Protein AF-A0AAV9IW15-F1 (afdb_monomer_lite)

Sequence (364 aa):
MPRSTSSPSGNKENRQGGRGSTLPLADGPPLQGRSTPANVQQELHALERALLKPMVAPAVEQASLERQTRSLRRRNEMLQAHIRNFRQPDSAPAATAVTTETPANLSATERERIVREWRERRRRPMGSAASPARSVVSSSSAGSARSWRRAMQHHRVSADFSKPATAPVSTPAAPDTSIQELEQHLAHLLELKADAEEEAAQWQAKALTAEQQNERLRTDLGRAQSALDGKQEQLDQAARETQRFADELAQMRLALRTAEAAGERARAEAQSAAAERDQAVQRLEQMRREYQEDLALMSRGDEDDLRKLQLACEQQERVIEDLRRRWVRLSAMIEDVISGPGTLTSASTTGDAVAAAAAPVAPV

Secondary structure (DSSP, 8-state):
---------------------PPP------------HHHHHHHHHHHHHHHHHHHHHHHHHHHHHHHHHHHHHHHHHHHHHHHHHHH----------------TT--HHHHHHHHHHHHHHHHS----------------S--HHHHHHHHGGGG--------------------TTHHHHHHHHHHHHHHHHHHHHHHHHHHHHHHHHHHHHHHHHHHHHHHHHHHHHHHHHHHHHHHHHHHHHHHHHHHHHHHHHHHHHHHHHHHHHHHHHHHHHHHHHHHHHHHHHHHHHHHHHHHHHHHHHHHHHHHHHHHHHHHHHHHHHHHHHHHHHHHHHHHS------------------------

Radius of gyration: 67.47 Å; chains: 1; bounding box: 146×60×218 Å

pLDDT: mean 75.82, std 22.64, range [36.62, 98.69]

Organism: Cyanidium caldarium (NCBI:txid2771)

Foldseek 3Di:
DDDDDDDDDDDPPDDDDDDDDDDDDDDDDDPDDPPDVVNVVVVVVVVVCVVVCVVVVVVVVVVVVVVVVVVVVVVVVVVVVVVVVVPPPPDDPDDDDDDPDDPPPDDPVNVVVVVVVVVVVVPPPPDDDDDDDDDPPDDDPPPPVVVVVVVVVVVPDDPPPDDDDDDDDDDDDDDPCPVVVVVVVVVVVVVVVVVVVVVVVVVVVVVVVVVVVVVVVVVVVVVVVVVVVVVVVVVVVVVVVVVVVVVVVVVVVVVVVVVVVVVVVVVVVVVVVVVVVVVVVVVVVVVVVVVVVVVVVVVVVVVVVVVVVVVVVVVVVVVVVVVVVVVVVVVVVVVCVVPPPDDDDDDDDDDDDDDDDDDDDDDD

Structure (mmCIF, N/CA/C/O backbone):
data_AF-A0AAV9IW15-F1
#
_entry.id   AF-A0AAV9IW15-F1
#
loop_
_atom_site.group_PDB
_atom_site.id
_atom_site.type_symbol
_atom_site.label_atom_id
_atom_site.label_alt_id
_atom_site.label_comp_id
_atom_site.label_asym_id
_atom_site.label_entity_id
_atom_site.label_seq_id
_atom_site.pdbx_PDB_ins_code
_atom_site.Cartn_x
_atom_site.Cartn_y
_atom_site.Cartn_z
_atom_site.occupancy
_atom_site.B_iso_or_equiv
_atom_site.auth_seq_id
_atom_site.auth_comp_id
_atom_site.auth_asym_id
_atom_site.auth_atom_id
_atom_site.pdbx_PDB_model_num
ATOM 1 N N . MET A 1 1 ? 11.922 -10.839 45.664 1.00 43.75 1 MET A N 1
ATOM 2 C CA . MET A 1 1 ? 13.100 -11.325 44.915 1.00 43.75 1 MET A CA 1
ATOM 3 C C . MET A 1 1 ? 12.762 -11.418 43.428 1.00 43.75 1 MET A C 1
ATOM 5 O O . MET A 1 1 ? 12.226 -12.441 43.023 1.00 43.75 1 MET A O 1
ATOM 9 N N . PRO A 1 2 ? 13.031 -10.385 42.612 1.00 45.00 2 PRO A N 1
ATOM 10 C CA . PRO A 1 2 ? 13.115 -10.534 41.163 1.00 45.00 2 PRO A CA 1
ATOM 11 C C . PRO A 1 2 ? 14.568 -10.366 40.690 1.00 45.00 2 PRO A C 1
ATOM 13 O O . PRO A 1 2 ? 15.268 -9.441 41.097 1.00 45.00 2 PRO A O 1
ATOM 16 N N . ARG A 1 3 ? 15.029 -11.297 39.850 1.00 46.28 3 ARG A N 1
ATOM 17 C CA . ARG A 1 3 ? 16.333 -11.241 39.182 1.00 46.28 3 ARG A CA 1
ATOM 18 C C . ARG A 1 3 ? 16.194 -10.464 37.877 1.00 46.28 3 ARG A C 1
ATOM 20 O O . ARG A 1 3 ? 15.481 -10.895 36.978 1.00 46.28 3 ARG A O 1
ATOM 27 N N . SER A 1 4 ? 16.904 -9.346 37.791 1.00 48.88 4 SER A N 1
ATOM 28 C CA . SER A 1 4 ? 17.134 -8.591 36.563 1.00 48.88 4 SER A CA 1
ATOM 29 C C . SER A 1 4 ? 18.090 -9.360 35.650 1.00 48.88 4 SER A C 1
ATOM 31 O O . SER A 1 4 ? 19.185 -9.728 36.073 1.00 48.88 4 SER A O 1
ATOM 33 N N . THR A 1 5 ? 17.699 -9.583 34.399 1.00 59.22 5 THR A N 1
ATOM 34 C CA . THR A 1 5 ? 18.582 -10.066 33.334 1.00 59.22 5 THR A CA 1
ATOM 35 C C . THR A 1 5 ? 19.010 -8.882 32.472 1.00 59.22 5 THR A C 1
ATOM 37 O O . THR A 1 5 ? 18.257 -8.365 31.652 1.00 59.22 5 THR A O 1
ATOM 40 N N . SER A 1 6 ? 20.242 -8.427 32.682 1.00 50.88 6 SER A N 1
ATOM 41 C CA . SER A 1 6 ? 20.953 -7.523 31.783 1.00 50.88 6 SER A CA 1
ATOM 42 C C . SER A 1 6 ? 21.570 -8.329 30.636 1.00 50.88 6 SER A C 1
ATOM 44 O O . SER A 1 6 ? 22.231 -9.341 30.855 1.00 50.88 6 SER A O 1
ATOM 46 N N . SER A 1 7 ? 21.353 -7.879 29.401 1.00 49.50 7 SER A N 1
ATOM 47 C CA . SER A 1 7 ? 22.056 -8.365 28.208 1.00 49.50 7 SER A CA 1
ATOM 48 C C . SER A 1 7 ? 23.031 -7.286 27.730 1.00 49.50 7 SER A C 1
ATOM 50 O O . SER A 1 7 ? 22.592 -6.151 27.538 1.00 49.50 7 SER A O 1
ATOM 52 N N . PRO A 1 8 ? 24.321 -7.592 27.504 1.00 59.09 8 PRO A N 1
ATOM 53 C CA . PRO A 1 8 ? 25.228 -6.695 26.809 1.00 59.09 8 PRO A CA 1
ATOM 54 C C . PRO A 1 8 ? 25.327 -7.125 25.338 1.00 59.09 8 PRO A C 1
ATOM 56 O O . PRO A 1 8 ? 25.802 -8.217 25.037 1.00 59.09 8 PRO A O 1
ATOM 59 N N . SER A 1 9 ? 24.894 -6.270 24.409 1.00 54.06 9 SER A N 1
ATOM 60 C CA . SER A 1 9 ? 25.186 -6.440 22.981 1.00 54.06 9 SER A CA 1
ATOM 61 C C . SER A 1 9 ? 26.295 -5.470 22.599 1.00 54.06 9 SER A C 1
ATOM 63 O O . SER A 1 9 ? 26.101 -4.256 22.584 1.00 54.06 9 SER A O 1
ATOM 65 N N . GLY A 1 10 ? 27.482 -6.023 22.356 1.00 41.22 10 GLY A N 1
ATOM 66 C CA . GLY A 1 10 ? 28.678 -5.284 21.980 1.00 41.22 10 GLY A CA 1
ATOM 67 C C . GLY A 1 10 ? 28.582 -4.724 20.564 1.00 41.22 10 GLY A C 1
ATOM 68 O O . GLY A 1 10 ? 28.499 -5.478 19.599 1.00 41.22 10 GLY A O 1
ATOM 69 N N . ASN A 1 11 ? 28.676 -3.402 20.448 1.00 46.84 11 ASN A N 1
ATOM 70 C CA . ASN A 1 11 ? 28.984 -2.723 19.197 1.00 46.84 11 ASN A CA 1
ATOM 71 C C . ASN A 1 11 ? 30.510 -2.645 19.054 1.00 46.84 11 ASN A C 1
ATOM 73 O O . ASN A 1 11 ? 31.171 -1.861 19.733 1.00 46.84 11 ASN A O 1
ATOM 77 N N . LYS A 1 12 ? 31.077 -3.484 18.181 1.00 51.47 12 LYS A N 1
ATOM 78 C CA . LYS A 1 12 ? 32.441 -3.313 17.668 1.00 51.47 12 LYS A CA 1
ATOM 79 C C . LYS A 1 12 ? 32.378 -2.358 16.481 1.00 51.47 12 LYS A C 1
ATOM 81 O O . LYS A 1 12 ? 32.134 -2.768 15.351 1.00 51.47 12 LYS A O 1
ATOM 86 N N . GLU A 1 13 ? 32.581 -1.081 16.766 1.00 50.34 13 GLU A N 1
ATOM 87 C CA . GLU A 1 13 ? 32.764 -0.040 15.764 1.00 50.34 13 GLU A CA 1
ATOM 88 C C . GLU A 1 13 ? 34.209 -0.122 15.248 1.00 50.34 13 GLU A C 1
ATOM 90 O O . GLU A 1 13 ? 35.172 0.213 15.941 1.00 50.34 13 GLU A O 1
ATOM 95 N N . ASN A 1 14 ? 34.369 -0.682 14.049 1.00 52.84 14 ASN A N 1
ATOM 96 C CA . ASN A 1 14 ? 35.662 -0.892 13.415 1.00 52.84 14 ASN A CA 1
ATOM 97 C C . ASN A 1 14 ? 36.116 0.414 12.742 1.00 52.84 14 ASN A C 1
ATOM 99 O O . ASN A 1 14 ? 35.664 0.758 11.651 1.00 52.84 14 ASN A O 1
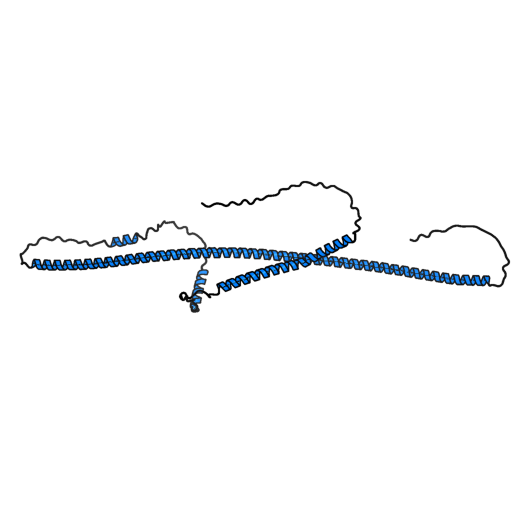ATOM 103 N N . ARG A 1 15 ? 37.004 1.151 13.416 1.00 50.84 15 ARG A N 1
ATOM 104 C CA . ARG A 1 15 ? 37.774 2.263 12.847 1.00 50.84 15 ARG A CA 1
ATOM 105 C C . ARG A 1 15 ? 39.031 1.723 12.157 1.00 50.84 15 ARG A C 1
ATOM 107 O O . ARG A 1 15 ? 39.972 1.322 12.831 1.00 50.84 15 ARG A O 1
ATOM 114 N N . GLN A 1 16 ? 39.080 1.818 10.833 1.00 53.25 16 GLN A N 1
ATOM 115 C CA . GLN A 1 16 ? 40.304 1.928 10.024 1.00 53.25 16 GLN A CA 1
ATOM 116 C C . GLN A 1 16 ? 39.970 2.925 8.897 1.00 53.25 16 GLN A C 1
ATOM 118 O O . GLN A 1 16 ? 38.947 2.772 8.249 1.00 53.25 16 GLN A O 1
ATOM 123 N N . GLY A 1 17 ? 40.686 4.016 8.630 1.00 47.34 17 GLY A N 1
ATOM 124 C CA . GLY A 1 17 ? 42.062 4.348 8.978 1.00 47.34 17 GLY A CA 1
ATOM 125 C C . GLY A 1 17 ? 43.024 3.959 7.852 1.00 47.34 17 GLY A C 1
ATOM 126 O O . GLY A 1 17 ? 43.759 2.996 8.004 1.00 47.34 17 GLY A O 1
ATOM 127 N N . GLY A 1 18 ? 43.041 4.718 6.752 1.00 46.97 18 GLY A N 1
ATOM 128 C CA . GLY A 1 18 ? 44.073 4.663 5.702 1.00 46.97 18 GLY A CA 1
ATOM 129 C C . GLY A 1 18 ? 43.942 5.903 4.813 1.00 46.97 18 GLY A C 1
ATOM 130 O O . GLY A 1 18 ? 42.981 6.016 4.067 1.00 46.97 18 GLY A O 1
ATOM 131 N N . ARG A 1 19 ? 44.645 7.008 5.090 1.00 45.00 19 ARG A N 1
ATOM 132 C CA . ARG A 1 19 ? 46.029 7.339 4.688 1.00 45.00 19 ARG A CA 1
ATOM 133 C C . ARG A 1 19 ? 46.315 7.118 3.198 1.00 45.00 19 ARG A C 1
ATOM 135 O O . ARG A 1 19 ? 46.573 6.004 2.776 1.00 45.00 19 ARG A O 1
ATOM 142 N N . GLY A 1 20 ? 46.345 8.244 2.482 1.00 46.41 20 GLY A N 1
ATOM 143 C CA . GLY A 1 20 ? 47.425 8.657 1.583 1.00 46.41 20 GLY A CA 1
ATOM 144 C C . GLY A 1 20 ? 47.847 7.685 0.487 1.00 46.41 20 GLY A C 1
ATOM 145 O O . GLY A 1 20 ? 48.600 6.750 0.729 1.00 46.41 20 GLY A O 1
ATOM 146 N N . SER A 1 21 ? 47.499 8.013 -0.754 1.00 49.03 21 SER A N 1
ATOM 147 C CA . SER A 1 21 ? 48.335 7.657 -1.897 1.00 49.03 21 SER A CA 1
ATOM 148 C C . SER A 1 21 ? 48.405 8.830 -2.860 1.00 49.03 21 SER A C 1
ATOM 150 O O . SER A 1 21 ? 47.433 9.242 -3.483 1.00 49.03 21 SER A O 1
ATOM 152 N N . THR A 1 22 ? 49.603 9.394 -2.864 1.00 46.38 22 THR A N 1
ATOM 153 C CA . THR A 1 22 ? 50.200 10.279 -3.850 1.00 46.38 22 THR A CA 1
ATOM 154 C C . THR A 1 22 ? 50.029 9.729 -5.262 1.00 46.38 22 THR A C 1
ATOM 156 O O . THR A 1 22 ? 50.357 8.574 -5.521 1.00 46.38 22 THR A O 1
ATOM 159 N N . LEU A 1 23 ? 49.556 10.585 -6.166 1.00 47.06 23 LEU A N 1
ATOM 160 C CA . LEU A 1 23 ? 49.574 10.385 -7.613 1.00 47.06 23 LEU A CA 1
ATOM 161 C C . LEU A 1 23 ? 51.026 10.315 -8.114 1.00 47.06 23 LEU A C 1
ATOM 163 O O . LEU A 1 23 ? 51.766 11.275 -7.888 1.00 47.06 23 LEU A O 1
ATOM 167 N N . PRO A 1 24 ? 51.441 9.264 -8.841 1.00 58.72 24 PRO A N 1
ATOM 168 C CA . PRO A 1 24 ? 52.518 9.385 -9.799 1.00 58.72 24 PRO A CA 1
ATOM 169 C C . PRO A 1 24 ? 51.935 9.769 -11.162 1.00 58.72 24 PRO A C 1
ATOM 171 O O . PRO A 1 24 ? 51.059 9.109 -11.718 1.00 58.72 24 PRO A O 1
ATOM 174 N N . LEU A 1 25 ? 52.454 10.878 -11.672 1.00 54.41 25 LEU A N 1
ATOM 175 C CA . LEU A 1 25 ? 52.438 11.268 -13.070 1.00 54.41 25 LEU A CA 1
ATOM 176 C C . LEU A 1 25 ? 53.247 10.214 -13.847 1.00 54.41 25 LEU A C 1
ATOM 178 O O . LEU A 1 25 ? 54.441 10.065 -13.592 1.00 54.41 25 LEU A O 1
ATOM 182 N N . ALA A 1 26 ? 52.600 9.459 -14.734 1.00 44.25 26 ALA A N 1
ATOM 183 C CA . ALA A 1 26 ? 53.271 8.541 -15.647 1.00 44.25 26 ALA A CA 1
ATOM 184 C C . ALA A 1 26 ? 52.622 8.594 -17.035 1.00 44.25 26 ALA A C 1
ATOM 186 O O . ALA A 1 26 ? 51.418 8.406 -17.202 1.00 44.25 26 ALA A O 1
ATOM 187 N N . ASP A 1 27 ? 53.495 8.906 -17.981 1.00 46.12 27 ASP A N 1
ATOM 188 C CA . ASP A 1 27 ? 53.428 8.872 -19.434 1.00 46.12 27 ASP A CA 1
ATOM 189 C C . ASP A 1 27 ? 52.486 7.845 -20.093 1.00 46.12 27 ASP A C 1
ATOM 191 O O . ASP A 1 27 ? 52.483 6.665 -19.758 1.00 46.12 27 ASP A O 1
ATOM 195 N N . GLY A 1 28 ? 51.787 8.323 -21.133 1.00 40.50 28 GLY A N 1
ATOM 196 C CA . GLY A 1 28 ? 51.683 7.686 -22.456 1.00 40.50 28 GLY A CA 1
ATOM 197 C C . GLY A 1 28 ? 50.944 6.341 -22.597 1.00 40.50 28 GLY A C 1
ATOM 198 O O . GLY A 1 28 ? 51.439 5.315 -22.139 1.00 40.50 28 GLY A O 1
ATOM 199 N N . PRO A 1 29 ? 49.832 6.267 -23.357 1.00 53.91 29 PRO A N 1
ATOM 200 C CA . PRO A 1 29 ? 49.238 4.985 -23.719 1.00 53.91 29 PRO A CA 1
ATOM 201 C C . PRO A 1 29 ? 49.999 4.344 -24.897 1.00 53.91 29 PRO A C 1
ATOM 203 O O . PRO A 1 29 ? 50.157 4.990 -25.936 1.00 53.91 29 PRO A O 1
ATOM 206 N N . PRO A 1 30 ? 50.406 3.063 -24.829 1.00 49.41 30 PRO A N 1
ATOM 207 C CA . PRO A 1 30 ? 50.720 2.316 -26.033 1.00 49.41 30 PRO A CA 1
ATOM 208 C C . PRO A 1 30 ? 49.407 1.839 -26.668 1.00 49.41 30 PRO A C 1
ATOM 210 O O . PRO A 1 30 ? 48.695 0.980 -26.149 1.00 49.41 30 PRO A O 1
ATOM 213 N N . LEU A 1 31 ? 49.092 2.406 -27.830 1.00 53.12 31 LEU A N 1
ATOM 214 C CA . LEU A 1 31 ? 48.146 1.841 -28.786 1.00 53.12 31 LEU A CA 1
ATOM 215 C C . LEU A 1 31 ? 48.700 0.504 -29.287 1.00 53.12 31 LEU A C 1
ATOM 217 O O . LEU A 1 31 ? 49.542 0.500 -30.180 1.00 53.12 31 LEU A O 1
ATOM 221 N N . GLN A 1 32 ? 48.254 -0.617 -28.715 1.00 52.34 32 GLN A N 1
ATOM 222 C CA . GLN A 1 32 ? 48.298 -1.940 -29.358 1.00 52.34 32 GLN A CA 1
ATOM 223 C C . GLN A 1 32 ? 47.530 -2.981 -28.531 1.00 52.34 32 GLN A C 1
ATOM 225 O O . GLN A 1 32 ? 48.093 -3.826 -27.845 1.00 52.34 32 GLN A O 1
ATOM 230 N N . GLY A 1 33 ? 46.202 -2.929 -28.625 1.00 47.66 33 GLY A N 1
ATOM 231 C CA . GLY A 1 33 ? 45.311 -4.001 -28.192 1.00 47.66 33 GLY A CA 1
ATOM 232 C C . GLY A 1 33 ? 44.614 -4.604 -29.402 1.00 47.66 33 GLY A C 1
ATOM 233 O O . GLY A 1 33 ? 43.476 -4.254 -29.690 1.00 47.66 33 GLY A O 1
ATOM 234 N N . ARG A 1 34 ? 45.290 -5.498 -30.136 1.00 50.25 34 ARG A N 1
ATOM 235 C CA . ARG A 1 34 ? 44.602 -6.432 -31.039 1.00 50.25 34 ARG A CA 1
ATOM 236 C C . ARG A 1 34 ? 43.744 -7.328 -30.146 1.00 50.25 34 ARG A C 1
ATOM 238 O O . ARG A 1 34 ? 44.274 -8.221 -29.488 1.00 50.25 34 ARG A O 1
ATOM 245 N N . SER A 1 35 ? 42.445 -7.051 -30.082 1.00 47.97 35 SER A N 1
ATOM 246 C CA . SER A 1 35 ? 41.453 -7.908 -29.441 1.00 47.97 35 SER A CA 1
ATOM 247 C C . SER A 1 35 ? 41.536 -9.289 -30.087 1.00 47.97 35 SER A C 1
ATOM 249 O O . SER A 1 35 ? 41.180 -9.497 -31.245 1.00 47.97 35 SER A O 1
ATOM 251 N N . THR A 1 36 ? 42.091 -10.245 -29.349 1.00 56.44 36 THR A N 1
ATOM 252 C CA . THR A 1 36 ? 42.035 -11.651 -29.733 1.00 56.44 36 THR A CA 1
ATOM 253 C C . THR A 1 36 ? 40.559 -12.066 -29.816 1.00 56.44 36 THR A C 1
ATOM 255 O O . THR A 1 36 ? 39.733 -11.543 -29.063 1.00 56.44 36 THR A O 1
ATOM 258 N N . PRO A 1 37 ? 40.180 -13.003 -30.702 1.00 61.84 37 PRO A N 1
ATOM 259 C CA . PRO A 1 37 ? 38.780 -13.409 -30.888 1.00 61.84 37 PRO A CA 1
ATOM 260 C C . PRO A 1 37 ? 38.100 -13.909 -29.596 1.00 61.84 37 PRO A C 1
ATOM 262 O O . PRO A 1 37 ? 36.881 -13.827 -29.469 1.00 61.84 37 PRO A O 1
ATOM 265 N N . ALA A 1 38 ? 38.879 -14.341 -28.598 1.00 61.22 38 ALA A N 1
ATOM 266 C CA . ALA A 1 38 ? 38.389 -14.692 -27.264 1.00 61.22 38 ALA A CA 1
ATOM 267 C C . ALA A 1 38 ? 37.841 -13.488 -26.469 1.00 61.22 38 ALA A C 1
ATOM 269 O O . ALA A 1 38 ? 36.894 -13.640 -25.697 1.00 61.22 38 ALA A O 1
ATOM 270 N N . ASN A 1 39 ? 38.395 -12.289 -26.677 1.00 61.91 39 ASN A N 1
ATOM 271 C CA . ASN A 1 39 ? 37.961 -11.076 -25.983 1.00 61.91 39 ASN A CA 1
ATOM 272 C C . ASN A 1 39 ? 36.620 -10.566 -26.536 1.00 61.91 39 ASN A C 1
ATOM 274 O O . ASN A 1 39 ? 35.746 -10.157 -25.779 1.00 61.91 39 ASN A O 1
ATOM 278 N N . VAL A 1 40 ? 36.406 -10.713 -27.848 1.00 71.50 40 VAL A N 1
ATOM 279 C CA . VAL A 1 40 ? 35.138 -10.364 -28.512 1.00 71.50 40 VAL A CA 1
ATOM 280 C C . VAL A 1 40 ? 33.996 -11.279 -28.048 1.00 71.50 40 VAL A C 1
ATOM 282 O O . VAL A 1 40 ? 32.878 -10.815 -27.841 1.00 71.50 40 VAL A O 1
ATOM 285 N N . GLN A 1 41 ? 34.262 -12.569 -27.807 1.00 70.62 41 GLN A N 1
ATOM 286 C CA . GLN A 1 41 ? 33.268 -13.484 -27.226 1.00 70.62 41 GLN A CA 1
ATOM 287 C C . GLN A 1 41 ? 32.929 -13.154 -25.765 1.00 70.62 41 GLN A C 1
ATOM 289 O O . GLN A 1 41 ? 31.770 -13.286 -25.367 1.00 70.62 41 GLN A O 1
ATOM 294 N N . GLN A 1 42 ? 33.901 -12.705 -24.964 1.00 73.44 42 GLN A N 1
ATOM 295 C CA . GLN A 1 42 ? 33.632 -12.250 -23.596 1.00 73.44 42 GLN A CA 1
ATOM 296 C C . GLN A 1 42 ? 32.817 -10.955 -23.568 1.00 73.44 42 GLN A C 1
ATOM 298 O O . GLN A 1 42 ? 31.886 -10.849 -22.769 1.00 73.44 42 GLN A O 1
ATOM 303 N N . GLU A 1 43 ? 33.108 -10.007 -24.459 1.00 75.19 43 GLU A N 1
ATOM 304 C CA . GLU A 1 43 ? 32.339 -8.767 -24.591 1.00 75.19 43 GLU A CA 1
ATOM 305 C C . GLU A 1 43 ? 30.916 -9.025 -25.105 1.00 75.19 43 GLU A C 1
ATOM 307 O O . GLU A 1 43 ? 29.963 -8.471 -24.556 1.00 75.19 43 GLU A O 1
ATOM 312 N N . LEU A 1 44 ? 30.738 -9.941 -26.065 1.00 77.38 44 LEU A N 1
ATOM 313 C CA . LEU A 1 44 ? 29.414 -10.371 -26.527 1.00 77.38 44 LEU A CA 1
ATOM 314 C C . LEU A 1 44 ? 28.603 -11.033 -25.409 1.00 77.38 44 LEU A C 1
ATOM 316 O O . LEU A 1 44 ? 27.455 -10.653 -25.198 1.00 77.38 44 LEU A O 1
ATOM 320 N N . HIS A 1 45 ? 29.185 -11.950 -24.631 1.00 74.50 45 HIS A N 1
ATOM 321 C CA . HIS A 1 45 ? 28.482 -12.544 -23.488 1.00 74.50 45 HIS A CA 1
ATOM 322 C C . HIS A 1 45 ? 28.205 -11.539 -22.360 1.00 74.50 45 HIS A C 1
ATOM 324 O O . HIS A 1 45 ? 27.205 -11.668 -21.647 1.00 74.50 45 HIS A O 1
ATOM 330 N N . ALA A 1 46 ? 29.067 -10.537 -22.171 1.00 74.62 46 ALA A N 1
ATOM 331 C CA . ALA A 1 46 ? 28.832 -9.460 -21.215 1.00 74.62 46 ALA A CA 1
ATOM 332 C C . ALA A 1 46 ? 27.665 -8.563 -21.658 1.00 74.62 46 ALA A C 1
ATOM 334 O O . ALA A 1 46 ? 26.798 -8.257 -20.837 1.00 74.62 46 ALA A O 1
ATOM 335 N N . LEU A 1 47 ? 27.591 -8.216 -22.947 1.00 76.38 47 LEU A N 1
ATOM 336 C CA . LEU A 1 47 ? 26.483 -7.467 -23.549 1.00 76.38 47 LEU A CA 1
ATOM 337 C C . LEU A 1 47 ? 25.174 -8.262 -23.540 1.00 76.38 47 LEU A C 1
ATOM 339 O O . LEU A 1 47 ? 24.131 -7.722 -23.181 1.00 76.38 47 LEU A O 1
ATOM 343 N N . GLU A 1 48 ? 25.224 -9.556 -23.843 1.00 77.88 48 GLU A N 1
ATOM 344 C CA . GLU A 1 48 ? 24.066 -10.449 -23.808 1.00 77.88 48 GLU A CA 1
ATOM 345 C C . GLU A 1 48 ? 23.502 -10.557 -22.381 1.00 77.88 48 GLU A C 1
ATOM 347 O O . GLU A 1 48 ? 22.299 -10.407 -22.163 1.00 77.88 48 GLU A O 1
ATOM 352 N N . ARG A 1 49 ? 24.371 -10.683 -21.366 1.00 72.31 49 ARG A N 1
ATOM 353 C CA . ARG A 1 49 ? 23.965 -10.619 -19.949 1.00 72.31 49 ARG A CA 1
ATOM 354 C C . ARG A 1 49 ? 23.462 -9.236 -19.534 1.00 72.31 49 ARG A C 1
ATOM 356 O O . ARG A 1 49 ? 22.567 -9.164 -18.691 1.00 72.31 49 ARG A O 1
ATOM 363 N N . ALA A 1 50 ? 24.023 -8.155 -20.073 1.00 74.50 50 ALA A N 1
ATOM 364 C CA . ALA A 1 50 ? 23.598 -6.790 -19.765 1.00 74.50 50 ALA A CA 1
ATOM 365 C C . ALA A 1 50 ? 22.228 -6.453 -20.370 1.00 74.50 50 ALA A C 1
ATOM 367 O O . ALA A 1 50 ? 21.452 -5.753 -19.730 1.00 74.50 50 ALA A O 1
ATOM 368 N N . LEU A 1 51 ? 21.902 -6.999 -21.545 1.00 72.50 51 LEU A N 1
ATOM 369 C CA . LEU A 1 51 ? 20.606 -6.830 -22.209 1.00 72.50 51 LEU A CA 1
ATOM 370 C C . LEU A 1 51 ? 19.527 -7.770 -21.652 1.00 72.50 51 LEU A C 1
ATOM 372 O O . LEU A 1 51 ? 18.373 -7.366 -21.511 1.00 72.50 51 LEU A O 1
ATOM 376 N N . LEU A 1 52 ? 19.889 -8.997 -21.262 1.00 72.38 52 LEU A N 1
ATOM 377 C CA . LEU A 1 52 ? 18.941 -9.950 -20.672 1.00 72.38 52 LEU A CA 1
ATOM 378 C C . LEU A 1 52 ? 18.540 -9.585 -19.237 1.00 72.38 52 LEU A C 1
ATOM 380 O O . LEU A 1 52 ? 17.389 -9.790 -18.856 1.00 72.38 52 LEU A O 1
ATOM 384 N N . LYS A 1 53 ? 19.438 -9.009 -18.428 1.00 72.50 53 LYS A N 1
ATOM 385 C CA . LYS A 1 53 ? 19.131 -8.611 -17.040 1.00 72.50 53 LYS A CA 1
ATOM 386 C C . LYS A 1 53 ? 17.921 -7.667 -16.894 1.00 72.50 53 LYS A C 1
ATOM 388 O O . LYS A 1 53 ? 17.048 -8.002 -16.095 1.00 72.50 53 LYS A O 1
ATOM 393 N N . PRO A 1 54 ? 17.805 -6.543 -17.627 1.00 72.50 54 PRO A N 1
ATOM 394 C CA . PRO A 1 54 ? 16.659 -5.641 -17.506 1.00 72.50 54 PRO A CA 1
ATOM 395 C C . PRO A 1 54 ? 15.359 -6.234 -18.067 1.00 72.50 54 PRO A C 1
ATOM 397 O O . PRO A 1 54 ? 14.288 -5.834 -17.630 1.00 72.50 54 PRO A O 1
ATOM 400 N N . MET A 1 55 ? 15.421 -7.212 -18.980 1.00 69.44 55 MET A N 1
ATOM 401 C CA . MET A 1 55 ? 14.224 -7.923 -19.457 1.00 69.44 55 MET A CA 1
ATOM 402 C C . MET A 1 55 ? 13.739 -8.999 -18.477 1.00 69.44 55 MET A C 1
ATOM 404 O O . MET A 1 55 ? 12.537 -9.216 -18.340 1.00 69.44 55 MET A O 1
ATOM 408 N N . VAL A 1 56 ? 14.660 -9.666 -17.777 1.00 75.81 56 VAL A N 1
ATOM 409 C CA . VAL A 1 56 ? 14.335 -10.724 -16.807 1.00 75.81 56 VAL A CA 1
ATOM 410 C C . VAL A 1 56 ? 13.941 -10.142 -15.443 1.00 75.81 56 VAL A C 1
ATOM 412 O O . VAL A 1 56 ? 13.121 -10.735 -14.746 1.00 75.81 56 VAL A O 1
ATOM 415 N N . ALA A 1 57 ? 14.456 -8.964 -15.074 1.00 76.31 57 ALA A N 1
ATOM 416 C CA . ALA A 1 57 ? 14.139 -8.283 -13.816 1.00 76.31 57 ALA A CA 1
ATOM 417 C C . ALA A 1 57 ? 12.623 -8.104 -13.547 1.00 76.31 57 ALA A C 1
ATOM 419 O O . ALA A 1 57 ? 12.169 -8.586 -12.507 1.00 76.31 57 ALA A O 1
ATOM 420 N N . PRO A 1 58 ? 11.806 -7.531 -14.456 1.00 83.19 58 PRO A N 1
ATOM 421 C CA . PRO A 1 58 ? 10.370 -7.370 -14.215 1.00 83.19 58 PRO A CA 1
ATOM 422 C C . PRO A 1 58 ? 9.629 -8.713 -14.132 1.00 83.19 58 PRO A C 1
ATOM 424 O O . PRO A 1 58 ? 8.715 -8.858 -13.324 1.00 83.19 58 PRO A O 1
ATOM 427 N N . ALA A 1 59 ? 10.051 -9.731 -14.891 1.00 78.69 59 ALA A N 1
ATOM 428 C CA . ALA A 1 59 ? 9.462 -11.070 -14.810 1.00 78.69 59 ALA A CA 1
ATOM 429 C C . ALA A 1 59 ? 9.760 -11.754 -13.461 1.00 78.69 59 ALA A C 1
ATOM 431 O O . ALA A 1 59 ? 8.896 -12.428 -12.896 1.00 78.69 59 ALA A O 1
ATOM 432 N N . VAL A 1 60 ? 10.963 -11.553 -12.912 1.00 82.88 60 VAL A N 1
ATOM 433 C CA . VAL A 1 60 ? 11.352 -12.063 -11.588 1.00 82.88 60 VAL A CA 1
ATOM 434 C C . VAL A 1 60 ? 10.615 -11.323 -10.469 1.00 82.88 60 VAL A C 1
ATOM 436 O O . VAL A 1 60 ? 10.135 -11.966 -9.532 1.00 82.88 60 VAL A O 1
ATOM 439 N N . GLU A 1 61 ? 10.459 -10.002 -10.568 1.00 85.69 61 GLU A N 1
ATOM 440 C CA . GLU A 1 61 ? 9.659 -9.221 -9.615 1.00 85.69 61 GLU A CA 1
ATOM 441 C C . GLU A 1 61 ? 8.180 -9.620 -9.648 1.00 85.69 61 GLU A C 1
ATOM 443 O O . GLU A 1 61 ? 7.572 -9.838 -8.596 1.00 85.69 61 GLU A O 1
ATOM 448 N N . GLN A 1 62 ? 7.612 -9.818 -10.838 1.00 85.56 62 GLN A N 1
ATOM 449 C CA . GLN A 1 62 ? 6.232 -10.265 -11.000 1.00 85.56 62 GLN A CA 1
ATOM 450 C C . GLN A 1 62 ? 6.025 -11.685 -10.446 1.00 85.56 62 GLN A C 1
ATOM 452 O O . GLN A 1 62 ? 5.075 -11.920 -9.696 1.00 85.56 62 GLN A O 1
ATOM 457 N N . ALA A 1 63 ? 6.954 -12.613 -10.700 1.00 82.56 63 ALA A N 1
ATOM 458 C CA . ALA A 1 63 ? 6.924 -13.955 -10.114 1.00 82.56 63 ALA A CA 1
ATOM 459 C C . ALA A 1 63 ? 7.061 -13.935 -8.576 1.00 82.56 63 ALA A C 1
ATOM 461 O O . ALA A 1 63 ? 6.422 -14.728 -7.875 1.00 82.56 63 ALA A O 1
ATOM 462 N N . SER A 1 64 ? 7.861 -13.014 -8.030 1.00 87.06 64 SER A N 1
ATOM 463 C CA . SER A 1 64 ? 7.998 -12.792 -6.585 1.00 87.06 64 SER A CA 1
ATOM 464 C C . SER A 1 64 ? 6.691 -12.286 -5.958 1.00 87.06 64 SER A C 1
ATOM 466 O O . SER A 1 64 ? 6.212 -12.859 -4.972 1.00 87.06 64 SER A O 1
ATOM 468 N N . LEU A 1 65 ? 6.054 -11.281 -6.569 1.00 90.00 65 LEU A N 1
ATOM 469 C CA . LEU A 1 65 ? 4.759 -10.737 -6.138 1.00 90.00 65 LEU A CA 1
ATOM 470 C C . LEU A 1 65 ? 3.637 -11.782 -6.213 1.00 90.00 65 LEU A C 1
ATOM 472 O O . LEU A 1 65 ? 2.823 -11.900 -5.290 1.00 90.00 65 LEU A O 1
ATOM 476 N N . GLU A 1 66 ? 3.610 -12.602 -7.263 1.00 90.00 66 GLU A N 1
ATOM 477 C CA . GLU A 1 66 ? 2.677 -13.727 -7.367 1.00 90.00 66 GLU A CA 1
ATOM 478 C C . GLU A 1 66 ? 2.888 -14.760 -6.256 1.00 90.00 66 GLU A C 1
ATOM 480 O O . GLU A 1 66 ? 1.930 -15.279 -5.676 1.00 90.00 66 GLU A O 1
ATOM 485 N N . ARG A 1 67 ? 4.143 -15.056 -5.906 1.00 87.62 67 ARG A N 1
ATOM 486 C CA . ARG A 1 67 ? 4.454 -15.984 -4.814 1.00 87.62 67 ARG A CA 1
ATOM 487 C C . ARG A 1 67 ? 3.981 -15.440 -3.465 1.00 87.62 67 ARG A C 1
ATOM 489 O O . ARG A 1 67 ? 3.414 -16.194 -2.668 1.00 87.62 67 ARG A O 1
ATOM 496 N N . GLN A 1 68 ? 4.157 -14.142 -3.219 1.00 85.56 68 GLN A N 1
ATOM 497 C CA . GLN A 1 68 ? 3.676 -13.482 -2.002 1.00 85.56 68 GLN A CA 1
ATOM 498 C C . GLN A 1 68 ? 2.144 -13.444 -1.929 1.00 85.56 68 GLN A C 1
ATOM 500 O O . GLN A 1 68 ? 1.570 -13.810 -0.903 1.00 85.56 68 GLN A O 1
ATOM 505 N N . THR A 1 69 ? 1.461 -13.095 -3.020 1.00 90.88 69 THR A N 1
ATOM 506 C CA . THR A 1 69 ? -0.013 -13.077 -3.068 1.00 90.88 69 THR A CA 1
ATOM 507 C C . THR A 1 69 ? -0.619 -14.471 -2.905 1.00 90.88 69 THR A C 1
ATOM 509 O O . THR A 1 69 ? -1.589 -14.622 -2.162 1.00 90.88 69 THR A O 1
ATOM 512 N N . ARG A 1 70 ? -0.029 -15.521 -3.496 1.00 90.44 70 ARG A N 1
ATOM 513 C CA . ARG A 1 70 ? -0.447 -16.919 -3.253 1.00 90.44 70 ARG A CA 1
ATOM 514 C C . ARG A 1 70 ? -0.259 -17.333 -1.788 1.00 90.44 70 ARG A C 1
ATOM 516 O O . ARG A 1 70 ? -1.130 -17.995 -1.227 1.00 90.44 70 ARG A O 1
ATOM 523 N N . SER A 1 71 ? 0.840 -16.919 -1.154 1.00 91.62 71 SER A N 1
ATOM 524 C CA . SER A 1 71 ? 1.091 -17.166 0.275 1.00 91.62 71 SER A CA 1
ATOM 525 C C . SER A 1 71 ? 0.051 -16.479 1.171 1.00 91.62 71 SER A C 1
ATOM 527 O O . SER A 1 71 ? -0.505 -17.104 2.077 1.00 91.62 71 SER A O 1
ATOM 529 N N . LEU A 1 72 ? -0.282 -15.218 0.877 1.00 89.94 72 LEU A N 1
ATOM 530 C CA . LEU A 1 72 ? -1.317 -14.474 1.598 1.00 89.94 72 LEU A CA 1
ATOM 531 C C . LEU A 1 72 ? -2.711 -15.080 1.402 1.00 89.94 72 LEU A C 1
ATOM 533 O O . LEU A 1 72 ? -3.443 -15.207 2.381 1.00 89.94 72 LEU A O 1
ATOM 537 N N . ARG A 1 73 ? -3.063 -15.518 0.183 1.00 92.06 73 ARG A N 1
ATOM 538 C CA . ARG A 1 73 ? -4.327 -16.230 -0.081 1.00 92.06 73 ARG A CA 1
ATOM 539 C C . ARG A 1 73 ? -4.441 -17.504 0.754 1.00 92.06 73 ARG A C 1
ATOM 541 O O . ARG A 1 73 ? -5.436 -17.655 1.452 1.00 92.06 73 ARG A O 1
ATOM 548 N N . ARG A 1 74 ? -3.394 -18.341 0.801 1.00 92.06 74 ARG A N 1
ATOM 549 C CA . ARG A 1 74 ? -3.366 -19.541 1.664 1.00 92.06 74 ARG A CA 1
ATOM 550 C C . ARG A 1 74 ? -3.554 -19.211 3.146 1.00 92.06 74 ARG A C 1
ATOM 552 O O . ARG A 1 74 ? -4.277 -19.912 3.846 1.00 92.06 74 ARG A O 1
ATOM 559 N N . ARG A 1 75 ? -2.911 -18.150 3.651 1.00 89.56 75 ARG A N 1
ATOM 560 C CA . ARG A 1 75 ? -3.097 -17.713 5.049 1.00 89.56 75 ARG A CA 1
ATOM 561 C C . ARG A 1 75 ? -4.520 -17.220 5.310 1.00 89.56 75 ARG A C 1
ATOM 563 O O . ARG A 1 75 ? -5.075 -17.526 6.359 1.00 89.56 75 ARG A O 1
ATOM 570 N N . ASN A 1 76 ? -5.113 -16.495 4.362 1.00 89.81 76 ASN A N 1
ATOM 571 C CA . ASN A 1 76 ? -6.491 -16.020 4.467 1.00 89.81 76 ASN A CA 1
ATOM 572 C C . ASN A 1 76 ? -7.488 -17.190 4.445 1.00 89.81 76 ASN A C 1
ATOM 574 O O . ASN A 1 76 ? -8.383 -17.238 5.279 1.00 89.81 76 ASN A O 1
ATOM 578 N N . GLU A 1 77 ? -7.279 -18.182 3.577 1.00 94.00 77 GLU A N 1
ATOM 579 C CA . GLU A 1 77 ? -8.057 -19.428 3.555 1.00 94.00 77 GLU A CA 1
ATOM 580 C C . GLU A 1 77 ? -7.960 -20.187 4.885 1.00 94.00 77 GLU A C 1
ATOM 582 O O . GLU A 1 77 ? -8.986 -20.600 5.424 1.00 94.00 77 GLU A O 1
ATOM 587 N N . MET A 1 78 ? -6.760 -20.311 5.470 1.00 92.81 78 MET A N 1
ATOM 588 C CA . MET A 1 78 ? -6.591 -20.923 6.797 1.00 92.81 78 MET A CA 1
ATOM 589 C C . MET A 1 78 ? -7.333 -20.154 7.898 1.00 92.81 78 MET A C 1
ATOM 591 O O . MET A 1 78 ? -7.993 -20.771 8.735 1.00 92.81 78 MET A O 1
ATOM 595 N N . LEU A 1 79 ? -7.266 -18.818 7.886 1.00 91.19 79 LEU A N 1
ATOM 596 C CA . LEU A 1 79 ? -8.000 -17.977 8.836 1.00 91.19 79 LEU A CA 1
ATOM 597 C C . LEU A 1 79 ? -9.516 -18.111 8.657 1.00 91.19 79 LEU A C 1
ATOM 599 O O . LEU A 1 79 ? -10.234 -18.253 9.641 1.00 91.19 79 LEU A O 1
ATOM 603 N N . GLN A 1 80 ? -10.015 -18.128 7.420 1.00 88.06 80 GLN A N 1
ATOM 604 C CA . GLN A 1 80 ? -11.435 -18.346 7.143 1.00 88.06 80 GLN A CA 1
ATOM 605 C C . GLN A 1 80 ? -11.899 -19.742 7.571 1.00 88.06 80 GLN A C 1
ATOM 607 O O . GLN A 1 80 ? -13.003 -19.873 8.100 1.00 88.06 80 GLN A O 1
ATOM 612 N N . ALA A 1 81 ? -11.066 -20.772 7.397 1.00 89.50 81 ALA A N 1
ATOM 613 C CA . ALA A 1 81 ? -11.341 -22.115 7.901 1.00 89.50 81 ALA A CA 1
ATOM 614 C C . ALA A 1 81 ? -11.419 -22.133 9.436 1.00 89.50 81 ALA A C 1
ATOM 616 O O . ALA A 1 81 ? -12.361 -22.692 9.990 1.00 89.50 81 ALA A O 1
ATOM 617 N N . HIS A 1 82 ? -10.502 -21.447 10.128 1.00 85.44 82 HIS A N 1
ATOM 618 C CA . HIS A 1 82 ? -10.575 -21.289 11.584 1.00 85.44 82 HIS A CA 1
ATOM 619 C C . HIS A 1 82 ? -11.844 -20.550 12.014 1.00 85.44 82 HIS A C 1
ATOM 621 O O . HIS A 1 82 ? -12.552 -21.024 12.895 1.00 85.44 82 HIS A O 1
ATOM 627 N N . ILE A 1 83 ? -12.188 -19.437 11.362 1.00 87.25 83 ILE A N 1
ATOM 628 C CA . ILE A 1 83 ? -13.417 -18.689 11.656 1.00 87.25 83 ILE A CA 1
ATOM 629 C C . ILE A 1 83 ? -14.655 -19.569 11.449 1.00 87.25 83 ILE A C 1
ATOM 631 O O . ILE A 1 83 ? -15.564 -19.513 12.270 1.00 87.25 83 ILE A O 1
ATOM 635 N N . ARG A 1 84 ? -14.702 -20.396 10.393 1.00 85.88 84 ARG A N 1
ATOM 636 C CA . ARG A 1 84 ? -15.797 -21.360 10.182 1.00 85.88 84 ARG A CA 1
ATOM 637 C C . ARG A 1 84 ? -15.874 -22.394 11.300 1.00 85.88 84 ARG A C 1
ATOM 639 O O . ARG A 1 84 ? -16.973 -22.627 11.787 1.00 85.88 84 ARG A O 1
ATOM 646 N N . ASN A 1 85 ? -14.742 -22.936 11.746 1.00 84.88 85 ASN A N 1
ATOM 647 C CA . ASN A 1 85 ? -14.702 -23.885 12.861 1.00 84.88 85 ASN A CA 1
ATOM 648 C C . ASN A 1 85 ? -15.168 -23.246 14.181 1.00 84.88 85 ASN A C 1
ATOM 650 O O . ASN A 1 85 ? -15.870 -23.890 14.947 1.00 84.88 85 ASN A O 1
ATOM 654 N N . PHE A 1 86 ? -14.852 -21.969 14.425 1.00 79.56 86 PHE A N 1
ATOM 655 C CA . PHE A 1 86 ? -15.370 -21.224 15.583 1.00 79.56 86 PHE A CA 1
ATOM 656 C C . PHE A 1 86 ? -16.844 -20.819 15.443 1.00 79.56 86 PHE A C 1
ATOM 658 O O . PHE A 1 86 ? -17.503 -20.552 16.445 1.00 79.56 86 PHE A O 1
ATOM 665 N N . ARG A 1 87 ? -17.364 -20.733 14.213 1.00 73.31 87 ARG A N 1
ATOM 666 C CA . ARG A 1 87 ? -18.764 -20.379 13.940 1.00 73.31 87 ARG A CA 1
ATOM 667 C C . ARG A 1 87 ? -19.710 -21.566 13.896 1.00 73.31 87 ARG A C 1
ATOM 669 O O . ARG A 1 87 ? -20.907 -21.311 13.939 1.00 73.31 87 ARG A O 1
ATOM 676 N N . GLN A 1 88 ? -19.225 -22.800 13.768 1.00 55.44 88 GLN A N 1
ATOM 677 C CA . GLN A 1 88 ? -20.075 -23.984 13.863 1.00 55.44 88 GLN A CA 1
ATOM 678 C C . GLN A 1 88 ? -20.431 -24.217 15.338 1.00 55.44 88 GLN A C 1
ATOM 680 O O . GLN A 1 88 ? -19.552 -24.572 16.123 1.00 55.44 88 GLN A O 1
ATOM 685 N N . PRO A 1 89 ? -21.694 -24.005 15.746 1.00 55.00 89 PRO A N 1
ATOM 686 C CA . PRO A 1 89 ? -22.133 -24.191 17.117 1.00 55.00 89 PRO A CA 1
ATOM 687 C C . PRO A 1 89 ? -22.556 -25.650 17.337 1.00 55.00 89 PRO A C 1
ATOM 689 O O . PRO A 1 89 ? -23.615 -25.902 17.891 1.00 55.00 89 PRO A O 1
ATOM 692 N N . ASP A 1 90 ? -21.750 -26.616 16.895 1.00 51.81 90 ASP A N 1
ATOM 693 C CA . ASP A 1 90 ? -22.116 -28.035 16.933 1.00 51.81 90 ASP A CA 1
ATOM 694 C C . ASP A 1 90 ? -21.088 -28.837 17.736 1.00 51.81 90 ASP A C 1
ATOM 696 O O . ASP A 1 90 ? -20.318 -29.610 17.181 1.00 51.81 90 ASP A O 1
ATOM 700 N N . SER A 1 91 ? -21.064 -28.618 19.056 1.00 49.72 91 SER A N 1
ATOM 701 C CA . SER A 1 91 ? -20.862 -29.666 20.077 1.00 49.72 91 SER A CA 1
ATOM 702 C C . SER A 1 91 ? -20.733 -29.048 21.477 1.00 49.72 91 SER A C 1
ATOM 704 O O . SER A 1 91 ? -19.665 -29.058 22.090 1.00 49.72 91 SER A O 1
ATOM 706 N N . ALA A 1 92 ? -21.826 -28.521 22.018 1.00 42.97 92 ALA A N 1
ATOM 707 C CA . ALA A 1 92 ? -22.002 -28.481 23.467 1.00 42.97 92 ALA A CA 1
ATOM 708 C C . ALA A 1 92 ? -23.295 -29.246 23.777 1.00 42.97 92 ALA A C 1
ATOM 710 O O . ALA A 1 92 ? -24.336 -28.910 23.206 1.00 42.97 92 ALA A O 1
ATOM 711 N N . PRO A 1 93 ? -23.254 -30.309 24.601 1.00 47.09 93 PRO A N 1
ATOM 712 C CA . PRO A 1 93 ? -24.454 -31.052 24.937 1.00 47.09 93 PRO A CA 1
ATOM 713 C C . PRO A 1 93 ? -25.394 -30.143 25.729 1.00 47.09 93 PRO A C 1
ATOM 715 O O . PRO A 1 93 ? -24.971 -29.466 26.663 1.00 47.09 93 PRO A O 1
ATOM 718 N N . ALA A 1 94 ? -26.656 -30.137 25.302 1.00 48.66 94 ALA A N 1
ATOM 719 C CA . ALA A 1 94 ? -27.849 -29.667 25.995 1.00 48.66 94 ALA A CA 1
ATOM 720 C C . ALA A 1 94 ? -27.631 -29.209 27.452 1.00 48.66 94 ALA A C 1
ATOM 722 O O . ALA A 1 94 ? -27.789 -29.982 28.394 1.00 48.66 94 ALA A O 1
ATOM 723 N N . ALA A 1 95 ? -27.337 -27.925 27.637 1.00 44.84 95 ALA A N 1
ATOM 724 C CA . ALA A 1 95 ? -27.474 -27.258 28.921 1.00 44.84 95 ALA A CA 1
ATOM 725 C C . ALA A 1 95 ? -28.443 -26.089 28.738 1.00 44.84 95 ALA A C 1
ATOM 727 O O . ALA A 1 95 ? -28.074 -25.026 28.253 1.00 44.84 95 ALA A O 1
ATOM 728 N N . THR A 1 96 ? -29.699 -26.358 29.107 1.00 49.44 96 THR A N 1
ATOM 729 C CA . THR A 1 96 ? -30.734 -25.399 29.529 1.00 49.44 96 THR A CA 1
ATOM 730 C C . THR A 1 96 ? -30.907 -24.141 28.681 1.00 49.44 96 THR A C 1
ATOM 732 O O . THR A 1 96 ? -30.202 -23.145 28.825 1.00 49.44 96 THR A O 1
ATOM 735 N N . ALA A 1 97 ? -31.960 -24.184 27.864 1.00 47.66 97 ALA A N 1
ATOM 736 C CA . ALA A 1 97 ? -32.577 -23.044 27.213 1.00 47.66 97 ALA A CA 1
ATOM 737 C C . ALA A 1 97 ? -32.791 -21.876 28.194 1.00 47.66 97 ALA A C 1
ATOM 739 O O . ALA A 1 97 ? -33.666 -21.919 29.057 1.00 47.66 97 ALA A O 1
ATOM 740 N N . VAL A 1 98 ? -32.007 -20.817 28.016 1.00 46.81 98 VAL A N 1
ATOM 741 C CA . VAL A 1 98 ? -32.358 -19.465 28.443 1.00 46.81 98 VAL A CA 1
ATOM 742 C C . VAL A 1 98 ? -32.665 -18.704 27.163 1.00 46.81 98 VAL A C 1
ATOM 744 O O . VAL A 1 98 ? -31.775 -18.369 26.385 1.00 46.81 98 VAL A O 1
ATOM 747 N N . THR A 1 99 ? -33.954 -18.508 26.916 1.00 43.69 99 THR A N 1
ATOM 748 C CA . THR A 1 99 ? -34.515 -17.668 25.859 1.00 43.69 99 THR A CA 1
ATOM 749 C C . THR A 1 99 ? -33.991 -16.241 25.990 1.00 43.69 99 THR A C 1
ATOM 751 O O . THR A 1 99 ? -34.492 -15.449 26.784 1.00 43.69 99 THR A O 1
ATOM 754 N N . THR A 1 100 ? -32.979 -15.894 25.200 1.00 40.59 100 THR A N 1
ATOM 755 C CA . THR A 1 100 ? -32.641 -14.505 24.889 1.00 40.59 100 THR A CA 1
ATOM 756 C C . THR A 1 100 ? -33.443 -14.088 23.664 1.00 40.59 100 THR A C 1
ATOM 758 O O . THR A 1 100 ? -33.053 -14.292 22.515 1.00 40.59 100 THR A O 1
ATOM 761 N N . GLU A 1 101 ? -34.615 -13.516 23.930 1.00 42.38 101 GLU A N 1
ATOM 762 C CA . GLU A 1 101 ? -35.418 -12.817 22.935 1.00 42.38 101 GLU A CA 1
ATOM 763 C C . GLU A 1 101 ? -34.587 -11.683 22.324 1.00 42.38 101 GLU A C 1
ATOM 765 O O . GLU A 1 101 ? -34.286 -10.663 22.943 1.00 42.38 101 GLU A O 1
ATOM 770 N N . THR A 1 102 ? -34.181 -11.878 21.077 1.00 45.00 102 THR A N 1
ATOM 771 C CA . THR A 1 102 ? -33.695 -10.803 20.217 1.00 45.00 102 THR A CA 1
ATOM 772 C C . THR A 1 102 ? -34.913 -9.953 19.833 1.00 45.00 102 THR A C 1
ATOM 774 O O . THR A 1 102 ? -35.906 -10.518 19.370 1.00 45.00 102 THR A O 1
ATOM 777 N N . PRO A 1 103 ? -34.899 -8.613 19.980 1.00 50.06 103 PRO A N 1
ATOM 778 C CA . PRO A 1 103 ? -36.076 -7.786 19.722 1.00 50.06 103 PRO A CA 1
ATOM 779 C C . PRO A 1 103 ? -36.243 -7.558 18.212 1.00 50.06 103 PRO A C 1
ATOM 781 O O . PRO A 1 103 ? -35.996 -6.475 17.685 1.00 50.06 103 PRO A O 1
ATOM 784 N N . ALA A 1 104 ? -36.649 -8.597 17.482 1.00 53.50 104 ALA A N 1
ATOM 785 C CA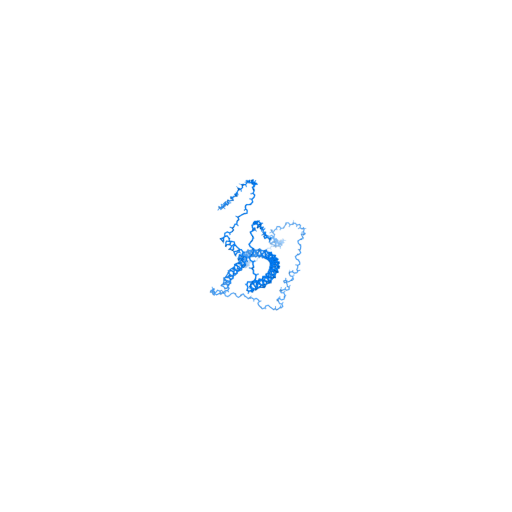 . ALA A 1 104 ? -36.989 -8.498 16.063 1.00 53.50 104 ALA A CA 1
ATOM 786 C C . ALA A 1 104 ? -38.378 -7.862 15.834 1.00 53.50 104 ALA A C 1
ATOM 788 O O . ALA A 1 104 ? -38.650 -7.374 14.738 1.00 53.50 104 ALA A O 1
ATOM 789 N N . ASN A 1 105 ? -39.210 -7.770 16.878 1.00 53.16 105 ASN A N 1
ATOM 790 C CA . ASN A 1 105 ? -40.612 -7.339 16.800 1.00 53.16 105 ASN A CA 1
ATOM 791 C C . ASN A 1 105 ? -40.867 -5.893 17.259 1.00 53.16 105 ASN A C 1
ATOM 793 O O . ASN A 1 105 ? -41.999 -5.544 17.576 1.00 53.16 105 ASN A O 1
ATOM 797 N N . LEU A 1 106 ? -39.846 -5.030 17.293 1.00 61.56 106 LEU A N 1
ATOM 798 C CA . LEU A 1 106 ? -40.083 -3.602 17.522 1.00 61.56 106 LEU A CA 1
ATOM 799 C C . LEU A 1 106 ? -40.775 -2.994 16.303 1.00 61.56 106 LEU A C 1
ATOM 801 O O . LEU A 1 106 ? -40.242 -3.059 15.185 1.00 61.56 106 LEU A O 1
ATOM 805 N N . SER A 1 107 ? -41.942 -2.398 16.549 1.00 78.69 107 SER A N 1
ATOM 806 C CA . SER A 1 107 ? -42.732 -1.666 15.564 1.00 78.69 107 SER A CA 1
ATOM 807 C C . SER A 1 107 ? -41.889 -0.566 14.900 1.00 78.69 107 SER A C 1
ATOM 809 O O . SER A 1 107 ? -40.958 -0.019 15.501 1.00 78.69 107 SER A O 1
ATOM 811 N N . ALA A 1 108 ? -42.173 -0.238 13.634 1.00 74.06 108 ALA A N 1
ATOM 812 C CA . ALA A 1 108 ? -41.398 0.760 12.883 1.00 74.06 108 ALA A CA 1
ATOM 813 C C . ALA A 1 108 ? -41.314 2.117 13.617 1.00 74.06 108 ALA A C 1
ATOM 815 O O . ALA A 1 108 ? -40.283 2.789 13.582 1.00 74.06 108 ALA A O 1
ATOM 816 N N . THR A 1 109 ? -42.363 2.463 14.363 1.00 76.81 109 THR A N 1
ATOM 817 C CA . THR A 1 109 ? -42.470 3.661 15.202 1.00 76.81 109 THR A CA 1
ATOM 818 C C . THR A 1 109 ? -41.543 3.634 16.423 1.00 76.81 109 THR A C 1
ATOM 820 O O . THR A 1 109 ? -40.955 4.661 16.767 1.00 76.81 109 THR A O 1
ATOM 823 N N . GLU A 1 110 ? -41.332 2.481 17.062 1.00 76.12 110 GLU A N 1
ATOM 824 C CA . GLU A 1 110 ? -40.372 2.350 18.170 1.00 76.12 110 GLU A CA 1
ATOM 825 C C . GLU A 1 110 ? -38.923 2.397 17.693 1.00 76.12 110 GLU A C 1
ATOM 827 O O . GLU A 1 110 ? -38.082 3.031 18.336 1.00 76.12 110 GLU A O 1
ATOM 832 N N . ARG A 1 111 ? -38.632 1.809 16.525 1.00 77.62 111 ARG A N 1
ATOM 833 C CA . ARG A 1 111 ? -37.302 1.921 15.907 1.00 77.62 111 ARG A CA 1
ATOM 834 C C . ARG A 1 111 ? -36.975 3.375 15.565 1.00 77.62 111 ARG A C 1
ATOM 836 O O . ARG A 1 111 ? -35.867 3.832 15.847 1.00 77.62 111 ARG A O 1
ATOM 843 N N . GLU A 1 112 ? -37.936 4.130 15.030 1.00 81.50 112 GLU A N 1
ATOM 844 C CA . GLU A 1 112 ? -37.758 5.564 14.781 1.00 81.50 112 GLU A CA 1
ATOM 845 C C . GLU A 1 112 ? -37.540 6.368 16.064 1.00 81.50 112 GLU A C 1
ATOM 847 O O . GLU A 1 112 ? -36.693 7.263 16.074 1.00 81.50 112 GLU A O 1
ATOM 852 N N . ARG A 1 113 ? -38.245 6.048 17.156 1.00 84.38 113 ARG A N 1
ATOM 853 C CA . ARG A 1 113 ? -38.081 6.743 18.441 1.00 84.38 113 ARG A CA 1
ATOM 854 C C . ARG A 1 113 ? -36.675 6.557 19.009 1.00 84.38 113 ARG A C 1
ATOM 856 O O . ARG A 1 113 ? -36.044 7.547 19.372 1.00 84.38 113 ARG A O 1
ATOM 863 N N . ILE A 1 114 ? -36.163 5.325 19.005 1.00 79.69 114 ILE A N 1
ATOM 864 C CA . ILE A 1 114 ? -34.815 4.996 19.496 1.00 79.69 114 ILE A CA 1
ATOM 865 C C . ILE A 1 114 ? -33.741 5.688 18.643 1.00 79.69 114 ILE A C 1
ATOM 867 O O . ILE A 1 114 ? -32.804 6.289 19.173 1.00 79.69 114 ILE A O 1
ATOM 871 N N . VAL A 1 115 ? -33.890 5.671 17.314 1.00 80.88 115 VAL A N 1
ATOM 872 C CA . VAL A 1 115 ? -32.952 6.348 16.403 1.00 80.88 115 VAL A CA 1
ATOM 873 C C . VAL A 1 115 ? -33.014 7.871 16.562 1.00 80.88 115 VAL A C 1
ATOM 875 O O . VAL A 1 115 ? -31.972 8.529 16.508 1.00 80.88 115 VAL A O 1
ATOM 878 N N . ARG A 1 116 ? -34.204 8.446 16.782 1.00 81.69 116 ARG A N 1
ATOM 879 C CA . ARG A 1 116 ? -34.385 9.886 17.018 1.00 81.69 116 ARG A CA 1
ATOM 880 C C . ARG A 1 116 ? -33.715 10.308 18.326 1.00 81.69 116 ARG A C 1
ATOM 882 O O . ARG A 1 116 ? -32.909 11.230 18.294 1.00 81.69 116 ARG A O 1
ATOM 889 N N . GLU A 1 117 ? -33.921 9.572 19.419 1.00 79.75 117 GLU A N 1
ATOM 890 C CA . GLU A 1 117 ? -33.254 9.822 20.707 1.00 79.75 117 GLU A CA 1
ATOM 891 C C . GLU A 1 117 ? -31.725 9.718 20.609 1.00 79.75 117 GLU A C 1
ATOM 893 O O . GLU A 1 117 ? -30.992 10.537 21.169 1.00 79.75 117 GLU A O 1
ATOM 898 N N . TRP A 1 118 ? -31.223 8.740 19.852 1.00 76.88 118 TRP A N 1
ATOM 899 C CA . TRP A 1 118 ? -29.790 8.574 19.624 1.00 76.88 118 TRP A CA 1
ATOM 900 C C . TRP A 1 118 ? -29.188 9.730 18.806 1.00 76.88 118 TRP A C 1
ATOM 902 O O . TRP A 1 118 ? -28.105 10.227 19.133 1.00 76.88 118 TRP A O 1
ATOM 912 N N . ARG A 1 119 ? -29.898 10.222 17.778 1.00 80.44 119 ARG A N 1
ATOM 913 C CA . ARG A 1 119 ? -29.489 11.415 17.012 1.00 80.44 119 ARG A CA 1
ATOM 914 C C . ARG A 1 119 ? -29.560 12.692 17.853 1.00 80.44 119 ARG A C 1
ATOM 916 O O . ARG A 1 119 ? -28.669 13.530 17.725 1.00 80.44 119 ARG A O 1
ATOM 923 N N . GLU A 1 120 ? -30.560 12.824 18.722 1.00 75.69 120 GLU A N 1
ATOM 924 C CA . GLU A 1 120 ? -30.716 13.948 19.658 1.00 75.69 120 GLU A CA 1
ATOM 925 C C . GLU A 1 120 ? -29.518 14.033 20.620 1.00 75.69 120 GLU A C 1
ATOM 927 O O . GLU A 1 120 ? -28.940 15.102 20.818 1.00 75.69 120 GLU A O 1
ATOM 932 N N . ARG A 1 121 ? -29.070 12.885 21.154 1.00 72.06 121 ARG A N 1
ATOM 933 C CA . ARG A 1 121 ? -27.892 12.806 22.036 1.00 72.06 121 ARG A CA 1
ATOM 934 C C . ARG A 1 121 ? -26.590 13.168 21.320 1.00 72.06 121 ARG A C 1
ATOM 936 O O . ARG A 1 121 ? -25.725 13.780 21.937 1.00 72.06 121 ARG A O 1
ATOM 943 N N . ARG A 1 122 ? -26.458 12.853 20.026 1.00 74.69 122 ARG A N 1
ATOM 944 C CA . ARG A 1 122 ? -25.286 13.234 19.209 1.00 74.69 122 ARG A CA 1
ATOM 945 C C . ARG A 1 122 ? -25.290 14.684 18.728 1.00 74.69 122 ARG A C 1
ATOM 947 O O . ARG A 1 122 ? -24.232 15.184 18.362 1.00 74.69 122 ARG A O 1
ATOM 954 N N . ARG A 1 123 ? -26.449 15.347 18.683 1.00 69.31 123 ARG A N 1
ATOM 955 C CA . ARG A 1 123 ? -26.566 16.749 18.246 1.00 69.31 123 ARG A CA 1
ATOM 956 C C . ARG A 1 123 ? -26.341 17.765 19.356 1.00 69.31 123 ARG A C 1
ATOM 958 O O . ARG A 1 123 ? -26.208 18.944 19.043 1.00 69.31 123 ARG A O 1
ATOM 965 N N . ARG A 1 124 ? -26.261 17.350 20.625 1.00 62.91 124 ARG A N 1
ATOM 966 C CA . ARG A 1 124 ? -25.776 18.252 21.673 1.00 62.91 124 ARG A CA 1
ATOM 967 C C . ARG A 1 124 ? -24.294 18.532 21.409 1.00 62.91 124 ARG A C 1
ATOM 969 O O . ARG A 1 124 ? -23.506 17.586 21.433 1.00 62.91 124 ARG A O 1
ATOM 976 N N . PRO A 1 125 ? -23.899 19.790 21.149 1.00 50.09 125 PRO A N 1
ATOM 977 C CA . PRO A 1 125 ? -22.492 20.131 21.089 1.00 50.09 125 PRO A CA 1
ATOM 978 C C . PRO A 1 125 ? -21.899 19.791 22.454 1.00 50.09 125 PRO A C 1
ATOM 980 O O . PRO A 1 125 ? -22.430 20.218 23.481 1.00 50.09 125 PRO A O 1
ATOM 983 N N . MET A 1 126 ? -20.823 19.005 22.472 1.00 55.62 126 MET A N 1
ATOM 984 C CA . MET A 1 126 ? -19.958 18.898 23.642 1.00 55.62 126 MET A CA 1
ATOM 985 C C . MET A 1 126 ? -19.396 20.295 23.897 1.00 55.62 126 MET A C 1
ATOM 987 O O . MET A 1 126 ? -18.416 20.708 23.279 1.00 55.62 126 MET A O 1
ATOM 991 N N . GLY A 1 127 ? -20.101 21.058 24.731 1.00 43.22 127 GLY A N 1
ATOM 992 C CA . GLY A 1 127 ? -19.694 22.376 25.171 1.00 43.22 127 GLY A CA 1
ATOM 993 C C . GLY A 1 127 ? -18.325 22.271 25.820 1.00 43.22 127 GLY A C 1
ATOM 994 O O . GLY A 1 127 ? -18.177 21.637 26.860 1.00 43.22 127 GLY A O 1
ATOM 995 N N . SER A 1 128 ? -17.349 22.846 25.118 1.00 38.47 128 SER A N 1
ATOM 996 C CA . SER A 1 128 ? -16.118 23.454 25.608 1.00 38.47 128 SER A CA 1
ATOM 997 C C . SER A 1 128 ? -15.956 23.428 27.129 1.00 38.47 128 SER A C 1
ATOM 999 O O . SER A 1 128 ? -16.742 23.994 27.889 1.00 38.47 128 SER A O 1
ATOM 1001 N N . ALA A 1 129 ? -14.845 22.819 27.531 1.00 43.47 129 ALA A N 1
ATOM 1002 C CA . ALA A 1 129 ? -14.193 23.055 28.799 1.00 43.47 129 ALA A CA 1
ATOM 1003 C C . ALA A 1 129 ? -13.997 24.566 29.013 1.00 43.47 129 ALA A C 1
ATOM 1005 O O . ALA A 1 129 ? -13.134 25.186 28.395 1.00 43.47 129 ALA A O 1
ATOM 1006 N N . ALA A 1 130 ? -14.802 25.146 29.893 1.00 40.62 130 ALA A N 1
ATOM 1007 C CA . ALA A 1 130 ? -14.536 26.422 30.531 1.00 40.62 130 ALA A CA 1
ATOM 1008 C C . ALA A 1 130 ? -15.056 26.318 31.966 1.00 40.62 130 ALA A C 1
ATOM 1010 O O . ALA A 1 130 ? -16.259 26.325 32.225 1.00 40.62 130 ALA A O 1
ATOM 1011 N N . SER A 1 131 ? -14.113 26.142 32.888 1.00 42.84 131 SER A N 1
ATOM 1012 C CA . SER A 1 131 ? -14.313 26.181 34.330 1.00 42.84 131 SER A CA 1
ATOM 1013 C C . SER A 1 131 ? -15.153 27.384 34.759 1.00 42.84 131 SER A C 1
ATOM 1015 O O . SER A 1 131 ? -14.769 28.517 34.471 1.00 42.84 131 SER A O 1
ATOM 1017 N N . PRO A 1 132 ? -16.180 27.193 35.597 1.00 40.69 132 PRO A N 1
ATOM 1018 C CA . PRO A 1 132 ? -16.490 28.146 36.633 1.00 40.69 132 PRO A CA 1
ATOM 1019 C C . PRO A 1 132 ? -15.734 27.714 37.888 1.00 40.69 132 PRO A C 1
ATOM 1021 O O . PRO A 1 132 ? -16.053 26.711 38.528 1.00 40.69 132 PRO A O 1
ATOM 1024 N N . ALA A 1 133 ? -14.716 28.496 38.240 1.00 46.91 133 ALA A N 1
ATOM 1025 C CA . ALA A 1 133 ? -14.201 28.541 39.594 1.00 46.91 133 ALA A CA 1
ATOM 1026 C C . ALA A 1 133 ? -15.385 28.707 40.560 1.00 46.91 133 ALA A C 1
ATOM 1028 O O . ALA A 1 133 ? -16.047 29.745 40.582 1.00 46.91 133 ALA A O 1
ATOM 1029 N N . ARG A 1 134 ? -15.680 27.672 41.346 1.00 38.50 134 ARG A N 1
ATOM 1030 C CA . ARG A 1 134 ? -16.616 27.779 42.460 1.00 38.50 134 ARG A CA 1
ATOM 1031 C C . ARG A 1 134 ? -16.140 26.899 43.603 1.00 38.50 134 ARG A C 1
ATOM 1033 O O . ARG A 1 134 ? -16.307 25.690 43.589 1.00 38.50 134 ARG A O 1
ATOM 1040 N N . SER A 1 135 ? -15.494 27.585 44.543 1.00 38.88 135 SER A N 1
ATOM 1041 C CA . SER A 1 135 ? -15.501 27.343 45.984 1.00 38.88 135 SER A CA 1
ATOM 1042 C C . SER A 1 135 ? -15.577 25.877 46.409 1.00 38.88 135 SER A C 1
ATOM 1044 O O . SER A 1 135 ? -16.640 25.264 46.485 1.00 38.88 135 SER A O 1
ATOM 1046 N N . VAL A 1 136 ? -14.406 25.356 46.758 1.00 37.53 136 VAL A N 1
ATOM 1047 C CA . VAL A 1 136 ? -14.243 24.138 47.540 1.00 37.53 136 VAL A CA 1
ATOM 1048 C C . VAL A 1 136 ? -14.830 24.404 48.930 1.00 37.53 136 VAL A C 1
ATOM 1050 O O . VAL A 1 136 ? -14.147 24.902 49.819 1.00 37.53 136 VAL A O 1
ATOM 1053 N N . VAL A 1 137 ? -16.116 24.110 49.118 1.00 37.50 137 VAL A N 1
ATOM 1054 C CA . VAL A 1 137 ? -16.663 23.834 50.448 1.00 37.50 137 VAL A CA 1
ATOM 1055 C C . VAL A 1 137 ? -16.580 22.331 50.642 1.00 37.50 137 VAL A C 1
ATOM 1057 O O . VAL A 1 137 ? -17.377 21.555 50.112 1.00 37.50 137 VAL A O 1
ATOM 1060 N N . SER A 1 138 ? -15.566 21.944 51.407 1.00 46.97 138 SER A N 1
ATOM 1061 C CA . SER A 1 138 ? -15.433 20.650 52.055 1.00 46.97 138 SER A CA 1
ATOM 1062 C C . SER A 1 138 ? -16.779 20.201 52.625 1.00 46.97 138 SER A C 1
ATOM 1064 O O . SER A 1 138 ? -17.280 20.774 53.590 1.00 46.97 138 SER A O 1
ATOM 1066 N N . SER A 1 139 ? -17.367 19.164 52.037 1.00 36.62 139 SER A N 1
ATOM 1067 C CA . SER A 1 139 ? -18.498 18.442 52.619 1.00 36.62 139 SER A CA 1
ATOM 1068 C C . SER A 1 139 ? -18.160 16.959 52.674 1.00 36.62 139 SER A C 1
ATOM 1070 O O . SER A 1 139 ? -18.448 16.149 51.800 1.00 36.62 139 SER A O 1
ATOM 1072 N N . SER A 1 140 ? -17.474 16.651 53.764 1.00 38.50 140 SER A N 1
ATOM 1073 C CA . SER A 1 140 ? -17.275 15.357 54.390 1.00 38.50 140 SER A CA 1
ATOM 1074 C C . SER A 1 140 ? -18.534 14.482 54.298 1.00 38.50 140 SER A C 1
ATOM 1076 O O . SER A 1 140 ? -19.568 14.804 54.885 1.00 38.50 140 SER A O 1
ATOM 1078 N N . SER A 1 141 ? -18.440 13.327 53.637 1.00 41.12 141 SER A N 1
ATOM 1079 C CA . SER A 1 141 ? -19.503 12.314 53.537 1.00 41.12 141 SER A CA 1
ATOM 1080 C C . SER A 1 141 ? -19.658 11.475 54.820 1.00 41.12 141 SER A C 1
ATOM 1082 O O . SER A 1 141 ? -19.886 10.271 54.789 1.00 41.12 141 SER A O 1
ATOM 1084 N N . ALA A 1 142 ? -19.602 12.125 55.985 1.00 44.06 142 ALA A N 1
ATOM 1085 C CA . ALA A 1 142 ? -19.859 11.527 57.300 1.00 44.06 142 ALA A CA 1
ATOM 1086 C C . ALA A 1 142 ? -21.268 11.874 57.840 1.00 44.06 142 ALA A C 1
ATOM 1088 O O . ALA A 1 142 ? -21.477 11.975 59.054 1.00 44.06 142 ALA A O 1
ATOM 1089 N N . GLY A 1 143 ? -22.229 12.115 56.938 1.00 41.28 143 GLY A N 1
ATOM 1090 C CA . GLY A 1 143 ? -23.531 12.717 57.257 1.00 41.28 143 GLY A CA 1
ATOM 1091 C C . GLY A 1 143 ? -24.745 11.781 57.291 1.00 41.28 143 GLY A C 1
ATOM 1092 O O . GLY A 1 143 ? -25.777 12.182 57.820 1.00 41.28 143 GLY A O 1
ATOM 1093 N N . SER A 1 144 ? -24.662 10.544 56.791 1.00 47.56 144 SER A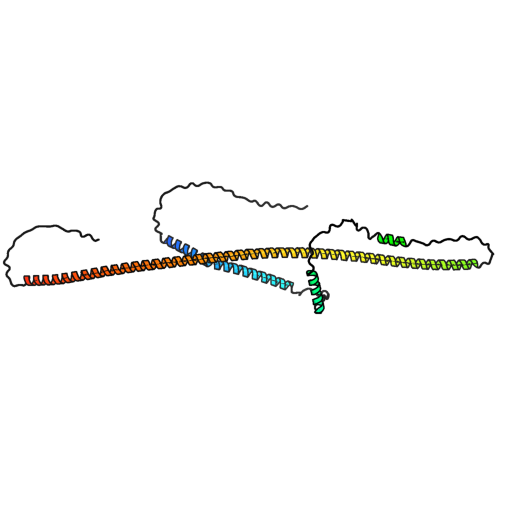 N 1
ATOM 1094 C CA . SER A 1 144 ? -25.869 9.701 56.650 1.00 47.56 144 SER A CA 1
ATOM 1095 C C . SER A 1 144 ? -26.243 8.922 57.925 1.00 47.56 144 SER A C 1
ATOM 1097 O O . SER A 1 144 ? -27.414 8.672 58.200 1.00 47.56 144 SER A O 1
ATOM 1099 N N . ALA A 1 145 ? -25.278 8.637 58.806 1.00 49.62 145 ALA A N 1
ATOM 1100 C CA . ALA A 1 145 ? -25.539 7.906 60.053 1.00 49.62 145 ALA A CA 1
ATOM 1101 C C . ALA A 1 145 ? -26.045 8.784 61.224 1.00 49.62 145 ALA A C 1
ATOM 1103 O O . ALA A 1 145 ? -26.417 8.257 62.273 1.00 49.62 145 ALA A O 1
ATOM 1104 N N . ARG A 1 146 ? -26.068 10.122 61.086 1.00 53.84 146 ARG A N 1
ATOM 1105 C CA . ARG A 1 146 ? -26.518 11.045 62.157 1.00 53.84 146 ARG A CA 1
ATOM 1106 C C . ARG A 1 146 ? -27.957 11.543 61.997 1.00 53.84 146 ARG A C 1
ATOM 1108 O O . ARG A 1 146 ? -28.543 11.978 62.983 1.00 53.84 146 ARG A O 1
ATOM 1115 N N . SER A 1 147 ? -28.541 11.441 60.803 1.00 52.03 147 SER A N 1
ATOM 1116 C CA . SER A 1 147 ? -29.930 11.851 60.537 1.00 52.03 147 SER A CA 1
ATOM 1117 C C . SER A 1 147 ? -30.940 10.963 61.284 1.00 52.03 147 SER A C 1
ATOM 1119 O O . SER A 1 147 ? -31.833 11.480 61.954 1.00 52.03 147 SER A O 1
ATOM 1121 N N . TRP A 1 148 ? -30.716 9.647 61.315 1.00 48.97 148 TRP A N 1
ATOM 1122 C CA . TRP A 1 148 ? -31.575 8.706 62.046 1.00 48.97 148 TRP A CA 1
ATOM 1123 C C . TRP A 1 148 ? -31.503 8.873 63.570 1.00 48.97 148 TRP A C 1
ATOM 1125 O O . TRP A 1 148 ? -32.503 8.711 64.267 1.00 48.97 148 TRP A O 1
ATOM 1135 N N . ARG A 1 149 ? -30.345 9.292 64.100 1.00 54.97 149 ARG A N 1
ATOM 1136 C CA . ARG A 1 149 ? -30.170 9.533 65.541 1.00 54.97 149 ARG A CA 1
ATOM 1137 C C . ARG A 1 149 ? -30.869 10.819 66.016 1.00 54.97 149 ARG A C 1
ATOM 1139 O O . ARG A 1 149 ? -31.235 10.901 67.183 1.00 54.97 149 ARG A O 1
ATOM 1146 N N . ARG A 1 150 ? -31.102 11.788 65.119 1.00 55.03 150 ARG A N 1
ATOM 1147 C CA . ARG A 1 150 ? -31.859 13.020 65.407 1.00 55.03 150 ARG A CA 1
ATOM 1148 C C . ARG A 1 150 ? -33.376 12.823 65.239 1.00 55.03 150 ARG A C 1
ATOM 1150 O O . ARG A 1 150 ? -34.130 13.414 65.998 1.00 55.03 150 ARG A O 1
ATOM 1157 N N . ALA A 1 151 ? -33.824 11.932 64.348 1.00 54.25 151 ALA A N 1
ATOM 1158 C CA . ALA A 1 151 ? -35.243 11.570 64.225 1.00 54.25 151 ALA A CA 1
ATOM 1159 C C . ALA A 1 151 ? -35.773 10.788 65.449 1.00 54.25 151 ALA A C 1
ATOM 1161 O O . ALA A 1 151 ? -36.869 11.061 65.924 1.00 54.25 151 ALA A O 1
ATOM 1162 N N . MET A 1 152 ? -34.961 9.902 66.039 1.00 54.19 152 MET A N 1
ATOM 1163 C CA . MET A 1 152 ? -35.316 9.176 67.273 1.00 54.19 152 MET A CA 1
ATOM 1164 C C . MET A 1 152 ? -35.329 10.054 68.542 1.00 54.19 152 MET A C 1
ATOM 1166 O O . MET A 1 152 ? -35.913 9.667 69.550 1.00 54.19 152 MET A O 1
ATOM 1170 N N . GLN A 1 153 ? -34.708 11.242 68.526 1.00 55.12 153 GLN A N 1
ATOM 1171 C CA . GLN A 1 153 ? -34.709 12.159 69.679 1.00 55.12 153 GLN A CA 1
ATOM 1172 C C . GLN A 1 153 ? -35.977 13.025 69.774 1.00 55.12 153 GLN A C 1
ATOM 1174 O O . GLN A 1 153 ? -36.250 13.565 70.843 1.00 55.12 153 GLN A O 1
ATOM 1179 N N . HIS A 1 154 ? -36.789 13.109 68.714 1.00 47.59 154 HIS A N 1
ATOM 1180 C CA . HIS A 1 154 ? -38.024 13.905 68.702 1.00 47.59 154 HIS A CA 1
ATOM 1181 C C . HIS A 1 154 ? -39.288 13.156 69.170 1.00 47.59 154 HIS A C 1
ATOM 1183 O O . HIS A 1 154 ? -40.350 13.766 69.241 1.00 47.59 154 HIS A O 1
ATOM 1189 N N . HIS A 1 155 ? -39.186 11.886 69.580 1.00 47.53 155 HIS A N 1
ATOM 1190 C CA . HIS A 1 155 ? -40.286 11.145 70.229 1.00 47.53 155 HIS A CA 1
ATOM 1191 C C . HIS A 1 155 ? -40.120 10.966 71.745 1.00 47.53 155 HIS A C 1
ATOM 1193 O O . HIS A 1 155 ? -40.796 10.148 72.357 1.00 47.53 155 HIS A O 1
ATOM 1199 N N . ARG A 1 156 ? -39.253 11.764 72.381 1.00 48.31 156 ARG A N 1
ATOM 1200 C CA . ARG A 1 156 ? -39.077 11.776 73.843 1.00 48.31 156 ARG A CA 1
ATOM 1201 C C . ARG A 1 156 ? -39.620 13.048 74.502 1.00 48.31 156 ARG A C 1
ATOM 1203 O O . ARG A 1 156 ? -39.068 13.513 75.493 1.00 48.31 156 ARG A O 1
ATOM 1210 N N . VAL A 1 157 ? -40.677 13.619 73.924 1.00 49.38 157 VAL A N 1
ATOM 1211 C CA . VAL A 1 157 ? -41.352 14.822 74.424 1.00 49.38 157 VAL A CA 1
ATOM 1212 C C . VAL A 1 157 ? -42.786 14.473 74.826 1.00 49.38 157 VAL A C 1
ATOM 1214 O O . VAL A 1 157 ? -43.565 14.000 74.005 1.00 49.38 157 VAL A O 1
ATOM 1217 N N . SER A 1 158 ? -43.076 14.754 76.099 1.00 46.34 158 SER A N 1
ATOM 1218 C CA . SER A 1 158 ? -44.392 14.969 76.713 1.00 46.34 158 SER A CA 1
ATOM 1219 C C . SER A 1 158 ? -45.284 13.755 76.984 1.00 46.34 158 SER A C 1
ATOM 1221 O O . SER A 1 158 ? -46.314 13.550 76.354 1.00 46.34 158 SER A O 1
ATOM 1223 N N . ALA A 1 159 ? -44.962 13.055 78.072 1.00 46.75 159 ALA A N 1
ATOM 1224 C CA . ALA A 1 159 ? -45.984 12.635 79.028 1.00 46.75 159 ALA A CA 1
ATOM 1225 C C . ALA A 1 159 ? -45.686 13.330 80.367 1.00 46.75 159 ALA A C 1
ATOM 1227 O O . ALA A 1 159 ? -45.129 12.737 81.289 1.00 46.75 159 ALA A O 1
ATOM 1228 N N . ASP A 1 160 ? -46.001 14.626 80.436 1.00 44.28 160 ASP A N 1
ATOM 1229 C CA . ASP A 1 160 ? -46.099 15.363 81.694 1.00 44.28 160 ASP A CA 1
ATOM 1230 C C . ASP A 1 160 ? -47.319 14.832 82.459 1.00 44.28 160 ASP A C 1
ATOM 1232 O O . ASP A 1 160 ? -48.447 15.291 82.274 1.00 44.28 160 ASP A O 1
ATOM 1236 N N . PHE A 1 161 ? -47.105 13.834 83.318 1.00 44.38 161 PHE A N 1
ATOM 1237 C CA . PHE A 1 161 ? -48.086 13.458 84.334 1.00 44.38 161 PHE A CA 1
ATOM 1238 C C . PHE A 1 161 ? -48.063 14.507 85.451 1.00 44.38 161 PHE A C 1
ATOM 1240 O O . PHE A 1 161 ? -47.409 14.359 86.485 1.00 44.38 161 PHE A O 1
ATOM 1247 N N . SER A 1 162 ? -48.794 15.595 85.217 1.00 44.22 162 SER A N 1
ATOM 1248 C CA . SER A 1 162 ? -49.225 16.530 86.252 1.00 44.22 162 SER A CA 1
ATOM 1249 C C . SER A 1 162 ? -50.069 15.780 87.284 1.00 44.22 162 SER A C 1
ATOM 1251 O O . SER A 1 162 ? -51.175 15.325 87.006 1.00 44.22 162 SER A O 1
ATOM 1253 N N . LYS A 1 163 ? -49.513 15.641 88.486 1.00 50.03 163 LYS A N 1
ATOM 1254 C CA . LYS A 1 163 ? -50.132 15.049 89.674 1.00 50.03 163 LYS A CA 1
ATOM 1255 C C . LYS A 1 163 ? -50.946 16.142 90.390 1.00 50.03 163 LYS A C 1
ATOM 1257 O O . LYS A 1 163 ? -50.322 17.093 90.863 1.00 50.03 163 LYS A O 1
ATOM 1262 N N . PRO A 1 164 ? -52.284 16.069 90.516 1.00 50.19 164 PRO A N 1
ATOM 1263 C CA . PRO A 1 164 ? -52.992 16.960 91.421 1.00 50.19 164 PRO A CA 1
ATOM 1264 C C . PRO A 1 164 ? -52.927 16.397 92.845 1.00 50.19 164 PRO A C 1
ATOM 1266 O O . PRO A 1 164 ? -53.245 15.238 93.104 1.00 50.19 164 PRO A O 1
ATOM 1269 N N . ALA A 1 165 ? -52.484 17.241 93.772 1.00 50.31 165 ALA A N 1
ATOM 1270 C CA . ALA A 1 165 ? -52.638 17.032 95.200 1.00 50.31 165 ALA A CA 1
ATOM 1271 C C . ALA A 1 165 ? -54.072 17.400 95.606 1.00 50.31 165 ALA A C 1
ATOM 1273 O O . ALA A 1 165 ? -54.504 18.529 95.368 1.00 50.31 165 ALA A O 1
ATOM 1274 N N . THR A 1 166 ? -54.807 16.493 96.253 1.00 42.56 166 THR A N 1
ATOM 1275 C CA . THR A 1 166 ? -55.958 16.871 97.088 1.00 42.56 166 THR A CA 1
ATOM 1276 C C . THR A 1 166 ? -56.207 15.827 98.182 1.00 42.56 166 THR A C 1
ATOM 1278 O O . THR A 1 166 ? -56.518 14.683 97.891 1.00 42.56 166 THR A O 1
ATOM 1281 N N . ALA A 1 167 ? -55.963 16.284 99.414 1.00 46.72 167 ALA A N 1
ATOM 1282 C CA . ALA A 1 167 ? -56.519 15.975 100.739 1.00 46.72 167 ALA A CA 1
ATOM 1283 C C . ALA A 1 167 ? -57.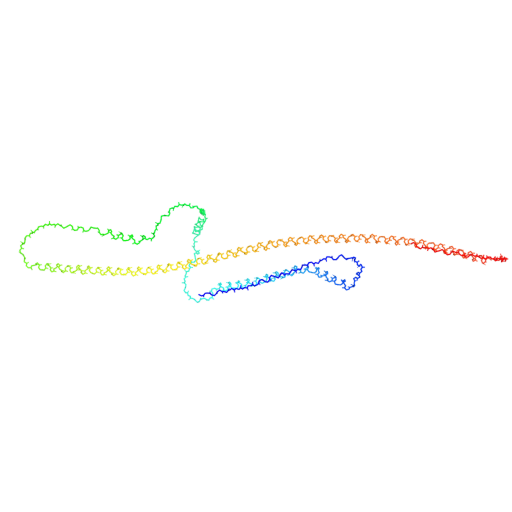108 14.584 101.115 1.00 46.72 167 ALA A C 1
ATOM 1285 O O . ALA A 1 167 ? -57.761 13.922 100.315 1.00 46.72 167 ALA A O 1
ATOM 1286 N N . PRO A 1 168 ? -56.964 14.190 102.403 1.00 57.12 168 PRO A N 1
ATOM 1287 C CA . PRO A 1 168 ? -57.452 12.926 102.944 1.00 57.12 168 PRO A CA 1
ATOM 1288 C C . PRO A 1 168 ? -58.949 12.997 103.275 1.00 57.12 168 PRO A C 1
ATOM 1290 O O . PRO A 1 168 ? -59.411 13.966 103.876 1.00 57.12 168 PRO A O 1
ATOM 1293 N N . VAL A 1 169 ? -59.699 11.945 102.944 1.00 43.91 169 VAL A N 1
ATOM 1294 C CA . VAL A 1 169 ? -61.078 11.749 103.410 1.00 43.91 169 VAL A CA 1
ATOM 1295 C C . VAL A 1 169 ? -61.163 10.407 104.122 1.00 43.91 169 VAL A C 1
ATOM 1297 O O . VAL A 1 169 ? -60.719 9.377 103.620 1.00 43.91 169 VAL A O 1
ATOM 1300 N N . SER A 1 170 ? -61.679 10.474 105.343 1.00 44.62 170 SER A N 1
ATOM 1301 C CA . SER A 1 170 ? -61.831 9.384 106.292 1.00 44.62 170 SER A CA 1
ATOM 1302 C C . SER A 1 170 ? -62.806 8.296 105.826 1.00 44.62 170 SER A C 1
ATOM 1304 O O . SER A 1 170 ? -63.828 8.568 105.203 1.00 44.62 170 SER A O 1
ATOM 1306 N N . THR A 1 171 ? -62.460 7.072 106.226 1.00 50.78 171 THR A N 1
ATOM 1307 C CA . THR A 1 171 ? -63.233 5.818 106.300 1.00 50.78 171 THR A CA 1
ATOM 1308 C C . THR A 1 171 ? -64.731 5.963 106.584 1.00 50.78 171 THR A C 1
ATOM 1310 O O . THR A 1 171 ? -65.130 6.766 107.429 1.00 50.78 171 THR A O 1
ATOM 1313 N N . PRO A 1 172 ? -65.523 5.008 106.071 1.00 43.47 172 PRO A N 1
ATOM 1314 C CA . PRO A 1 172 ? -66.212 4.113 106.997 1.00 43.47 172 PRO A CA 1
ATOM 1315 C C . PRO A 1 172 ? -65.976 2.635 106.655 1.00 43.47 172 PRO A C 1
ATOM 1317 O O . PRO A 1 172 ? -65.850 2.249 105.497 1.00 43.47 172 PRO A O 1
ATOM 1320 N N . ALA A 1 173 ? -65.902 1.815 107.702 1.00 56.62 173 ALA A N 1
ATOM 1321 C CA . ALA A 1 173 ? -65.835 0.365 107.613 1.00 56.62 173 ALA A CA 1
ATOM 1322 C C . ALA A 1 173 ? -67.074 -0.199 106.892 1.00 56.62 173 ALA A C 1
ATOM 1324 O O . ALA A 1 173 ? -68.208 0.108 107.263 1.00 56.62 173 ALA A O 1
ATOM 1325 N N . ALA A 1 174 ? -66.832 -1.028 105.879 1.00 43.00 174 ALA A N 1
ATOM 1326 C CA . ALA A 1 174 ? -67.804 -1.855 105.171 1.00 43.00 174 ALA A CA 1
ATOM 1327 C C . ALA A 1 174 ? -67.091 -3.160 104.730 1.00 43.00 174 ALA A C 1
ATOM 1329 O O . ALA A 1 174 ? -65.861 -3.191 104.720 1.00 43.00 174 ALA A O 1
ATOM 1330 N N . PRO A 1 175 ? -67.845 -4.240 104.473 1.00 50.28 175 PRO A N 1
ATOM 1331 C CA . PRO A 1 175 ? -67.562 -5.614 104.902 1.00 50.28 175 PRO A CA 1
ATOM 1332 C C . PRO A 1 175 ? -66.507 -6.338 104.047 1.00 50.28 175 PRO A C 1
ATOM 1334 O O . PRO A 1 175 ? -65.988 -5.792 103.082 1.00 50.28 175 PRO A O 1
ATOM 1337 N N . ASP A 1 176 ? -66.219 -7.592 104.393 1.00 53.53 176 ASP A N 1
ATOM 1338 C CA . ASP A 1 176 ? -65.183 -8.490 103.849 1.00 53.53 176 ASP A CA 1
ATOM 1339 C C . ASP A 1 176 ? -65.227 -8.795 102.317 1.00 53.53 176 ASP A C 1
ATOM 1341 O O . ASP A 1 176 ? -64.630 -9.769 101.864 1.00 53.53 176 ASP A O 1
ATOM 1345 N N . THR A 1 177 ? -65.883 -7.976 101.481 1.00 55.44 177 THR A N 1
ATOM 1346 C CA . THR A 1 177 ? -65.900 -8.069 100.002 1.00 55.44 177 THR A CA 1
ATOM 1347 C C . THR A 1 177 ? -64.699 -7.398 99.319 1.00 55.44 177 THR A C 1
ATOM 1349 O O . THR A 1 177 ? -64.463 -7.624 98.134 1.00 55.44 177 THR A O 1
ATOM 1352 N N . SER A 1 178 ? -63.902 -6.611 100.051 1.00 71.31 178 SER A N 1
ATOM 1353 C CA . SER A 1 178 ? -62.735 -5.885 99.512 1.00 71.31 178 SER A CA 1
ATOM 1354 C C . SER A 1 178 ? -61.601 -6.800 99.037 1.00 71.31 178 SER A C 1
ATOM 1356 O O . SER A 1 178 ? -60.851 -6.451 98.128 1.00 71.31 178 SER A O 1
ATOM 1358 N N . ILE A 1 179 ? -61.489 -7.995 99.621 1.00 82.06 179 ILE A N 1
ATOM 1359 C CA . ILE A 1 179 ? -60.473 -8.983 99.243 1.00 82.06 179 ILE A CA 1
ATOM 1360 C C . ILE A 1 179 ? -60.782 -9.546 97.851 1.00 82.06 179 ILE A C 1
ATOM 1362 O O . ILE A 1 179 ? -59.885 -9.660 97.021 1.00 82.06 179 ILE A O 1
ATOM 1366 N N . GLN A 1 180 ? -62.056 -9.814 97.561 1.00 86.25 180 GLN A N 1
ATOM 1367 C CA . GLN A 1 180 ? -62.477 -10.411 96.295 1.00 86.25 180 GLN A CA 1
ATOM 1368 C C . GLN A 1 180 ? -62.318 -9.446 95.104 1.00 86.25 180 GLN A C 1
ATOM 1370 O O . GLN A 1 180 ? -61.936 -9.866 94.013 1.00 86.25 180 GLN A O 1
ATOM 1375 N N . GLU A 1 181 ? -62.549 -8.144 95.299 1.00 87.88 181 GLU A N 1
ATOM 1376 C CA . GLU A 1 181 ? -62.281 -7.114 94.279 1.00 87.88 181 GLU A CA 1
ATOM 1377 C C . GLU A 1 181 ? -60.777 -6.954 94.009 1.00 87.88 181 GLU A C 1
ATOM 1379 O O . GLU A 1 181 ? -60.356 -6.837 92.857 1.00 87.88 181 GLU A O 1
ATOM 1384 N N . LEU A 1 182 ? -59.943 -7.008 95.056 1.00 90.00 182 LEU A N 1
ATOM 1385 C CA . LEU A 1 182 ? -58.485 -6.990 94.910 1.00 90.00 182 LEU A CA 1
ATOM 1386 C C . LEU A 1 182 ? -57.969 -8.225 94.160 1.00 90.00 182 LEU A C 1
ATOM 1388 O O . LEU A 1 182 ? -57.069 -8.092 93.334 1.00 90.00 182 LEU A O 1
ATOM 1392 N N . GLU A 1 183 ? -58.549 -9.403 94.396 1.00 92.88 183 GLU A N 1
ATOM 1393 C CA . GLU A 1 183 ? -58.228 -10.627 93.653 1.00 92.88 183 GLU A CA 1
ATOM 1394 C C . GLU A 1 183 ? -58.605 -10.520 92.170 1.00 92.88 183 GLU A C 1
ATOM 1396 O O . GLU A 1 183 ? -57.804 -10.889 91.310 1.00 92.88 183 GLU A O 1
ATOM 1401 N N . GLN A 1 184 ? -59.777 -9.961 91.848 1.00 94.06 184 GLN A N 1
ATOM 1402 C CA . GLN A 1 184 ? -60.189 -9.716 90.459 1.00 94.06 184 GLN A CA 1
ATOM 1403 C C . GLN A 1 184 ? -59.275 -8.701 89.761 1.00 94.06 184 GLN A C 1
ATOM 1405 O O . GLN A 1 184 ? -58.858 -8.924 88.623 1.00 94.06 184 GLN A O 1
ATOM 1410 N N . HIS A 1 185 ? -58.905 -7.613 90.444 1.00 94.31 185 HIS A N 1
ATOM 1411 C CA . HIS A 1 185 ? -57.941 -6.648 89.918 1.00 94.31 185 HIS A CA 1
ATOM 1412 C C . HIS A 1 185 ? -56.550 -7.261 89.725 1.00 94.31 185 HIS A C 1
ATOM 1414 O O . HIS A 1 185 ? -55.910 -6.996 88.707 1.00 94.31 185 HIS A O 1
ATOM 1420 N N . LEU A 1 186 ? -56.084 -8.098 90.657 1.00 95.69 186 LEU A N 1
ATOM 1421 C CA . LEU A 1 186 ? -54.816 -8.813 90.525 1.00 95.69 186 LEU A CA 1
ATOM 1422 C C . LEU A 1 186 ? -54.847 -9.764 89.321 1.00 95.69 186 LEU A C 1
ATOM 1424 O O . LEU A 1 186 ? -53.906 -9.764 88.532 1.00 95.69 186 LEU A O 1
ATOM 1428 N N . ALA A 1 187 ? -55.926 -10.534 89.155 1.00 95.69 187 ALA A N 1
ATOM 1429 C CA . ALA A 1 187 ? -56.097 -11.440 88.022 1.00 95.69 187 ALA A CA 1
ATOM 1430 C C . ALA A 1 187 ? -56.071 -10.684 86.684 1.00 95.69 187 ALA A C 1
ATOM 1432 O O . ALA A 1 187 ? -55.324 -11.066 85.786 1.00 95.69 187 ALA A O 1
ATOM 1433 N N . HIS A 1 188 ? -56.794 -9.564 86.581 1.00 96.00 188 HIS A N 1
ATOM 1434 C CA . HIS A 1 188 ? -56.793 -8.729 85.379 1.00 96.00 188 HIS A CA 1
ATOM 1435 C C . HIS A 1 188 ? -55.414 -8.112 85.083 1.00 96.00 188 HIS A C 1
ATOM 1437 O O . HIS A 1 188 ? -54.980 -8.074 83.934 1.00 96.00 188 HIS A O 1
ATOM 1443 N N . LEU A 1 189 ? -54.684 -7.659 86.110 1.00 97.06 189 LEU A N 1
ATOM 1444 C CA . LEU A 1 189 ? -53.319 -7.151 85.940 1.00 97.06 189 LEU A CA 1
ATOM 1445 C C . LEU A 1 189 ? -52.339 -8.244 85.496 1.00 97.06 189 LEU A C 1
ATOM 1447 O O . LEU A 1 189 ? -51.413 -7.955 84.741 1.00 97.06 189 LEU A O 1
ATOM 1451 N N . LEU A 1 190 ? -52.522 -9.484 85.958 1.00 97.12 190 LEU A N 1
ATOM 1452 C CA . LEU A 1 190 ? -51.718 -10.624 85.518 1.00 97.12 190 LEU A CA 1
ATOM 1453 C C . LEU A 1 190 ? -52.021 -11.008 84.064 1.00 97.12 190 LEU A C 1
ATOM 1455 O O . LEU A 1 190 ? -51.082 -11.308 83.333 1.00 97.12 190 LEU A O 1
ATOM 1459 N N . GLU A 1 191 ? -53.284 -10.943 83.639 1.00 97.56 191 GLU A N 1
ATOM 1460 C CA . GLU A 1 191 ? -53.697 -11.157 82.245 1.00 97.56 191 GLU A CA 1
ATOM 1461 C C . GLU A 1 191 ? -53.112 -10.082 81.317 1.00 97.56 191 GLU A C 1
ATOM 1463 O O . GLU A 1 191 ? -52.378 -10.414 80.394 1.00 97.56 191 GLU A O 1
ATOM 1468 N N . LEU A 1 192 ? -53.287 -8.794 81.640 1.00 97.44 192 LEU A N 1
ATOM 1469 C CA . LEU A 1 192 ? -52.684 -7.690 80.877 1.00 97.44 192 LEU A CA 1
ATOM 1470 C C . LEU A 1 192 ? -51.156 -7.779 80.813 1.00 97.44 192 LEU A C 1
ATOM 1472 O O . LEU A 1 192 ? -50.545 -7.421 79.806 1.00 97.44 192 LEU A O 1
ATOM 1476 N N . LYS A 1 193 ? -50.517 -8.228 81.900 1.00 97.62 193 LYS A N 1
ATOM 1477 C CA . LYS A 1 193 ? -49.074 -8.465 81.912 1.00 97.62 193 LYS A CA 1
ATOM 1478 C C . LYS A 1 193 ? -48.701 -9.610 80.967 1.00 97.62 193 LYS A C 1
ATOM 1480 O O . LYS A 1 193 ? -47.718 -9.467 80.248 1.00 97.62 193 LYS A O 1
ATOM 1485 N N . ALA A 1 194 ? -49.457 -10.708 80.965 1.00 97.38 194 ALA A N 1
ATOM 1486 C CA . ALA A 1 194 ? -49.226 -11.837 80.068 1.00 97.38 194 ALA A CA 1
ATOM 1487 C C . ALA A 1 194 ? -49.408 -11.432 78.594 1.00 97.38 194 ALA A C 1
ATOM 1489 O O . ALA A 1 194 ? -48.532 -11.727 77.784 1.00 97.38 194 ALA A O 1
ATOM 1490 N N . ASP A 1 195 ? -50.457 -10.670 78.271 1.00 97.62 195 ASP A N 1
ATOM 1491 C CA . ASP A 1 195 ? -50.692 -10.130 76.925 1.00 97.62 195 ASP A CA 1
ATOM 1492 C C . ASP A 1 195 ? -49.547 -9.205 76.486 1.00 97.62 195 ASP A C 1
ATOM 1494 O O . ASP A 1 195 ? -49.020 -9.326 75.381 1.00 97.62 195 ASP A O 1
ATOM 1498 N N . ALA A 1 196 ? -49.093 -8.311 77.371 1.00 96.12 196 ALA A N 1
ATOM 1499 C CA . ALA A 1 196 ? -47.968 -7.423 77.086 1.00 96.12 196 ALA A CA 1
ATOM 1500 C C . ALA A 1 196 ? -46.643 -8.188 76.898 1.00 96.12 196 ALA A C 1
ATOM 1502 O O . ALA A 1 196 ? -45.815 -7.798 76.071 1.00 96.12 196 ALA A O 1
ATOM 1503 N N . GLU A 1 197 ? -46.423 -9.269 77.653 1.00 97.19 197 GLU A N 1
ATOM 1504 C CA . GLU A 1 197 ? -45.269 -10.158 77.481 1.00 97.19 197 GLU A CA 1
ATOM 1505 C C . GLU A 1 197 ? -45.345 -10.929 76.155 1.00 97.19 197 GLU A C 1
ATOM 1507 O O . GLU A 1 197 ? -44.329 -11.042 75.461 1.00 97.19 197 GLU A O 1
ATOM 1512 N N . GLU A 1 198 ? -46.532 -11.394 75.756 1.00 97.75 198 GLU A N 1
ATOM 1513 C CA . GLU A 1 198 ? -46.745 -12.038 74.460 1.00 97.75 198 GLU A CA 1
ATOM 1514 C C . GLU A 1 198 ? -46.498 -11.057 73.308 1.00 97.75 198 GLU A C 1
ATOM 1516 O O . GLU A 1 198 ? -45.728 -11.358 72.392 1.00 97.75 198 GLU A O 1
ATOM 1521 N N . GLU A 1 199 ? -47.069 -9.853 73.364 1.00 97.56 199 GLU A N 1
ATOM 1522 C CA . GLU A 1 199 ? -46.820 -8.810 72.369 1.00 97.56 199 GLU A CA 1
ATOM 1523 C C . GLU A 1 199 ? -45.331 -8.458 72.296 1.00 97.56 199 GLU A C 1
ATOM 1525 O O . GLU A 1 199 ? -44.765 -8.369 71.202 1.00 97.56 199 GLU A O 1
ATOM 1530 N N . ALA A 1 200 ? -44.656 -8.308 73.440 1.00 96.75 200 ALA A N 1
ATOM 1531 C CA . ALA A 1 200 ? -43.220 -8.055 73.483 1.00 96.75 200 ALA A CA 1
ATOM 1532 C C . ALA A 1 200 ? -42.422 -9.190 72.819 1.00 96.75 200 ALA A C 1
ATOM 1534 O O . ALA A 1 200 ? -41.507 -8.913 72.037 1.00 96.75 200 ALA A O 1
ATOM 1535 N N . ALA A 1 201 ? -42.786 -10.451 73.063 1.00 97.50 201 ALA A N 1
ATOM 1536 C CA . ALA A 1 201 ? -42.169 -11.605 72.414 1.00 97.50 201 ALA A CA 1
ATOM 1537 C C . ALA A 1 201 ? -42.424 -11.615 70.895 1.00 97.50 201 ALA A C 1
ATOM 1539 O O . ALA A 1 201 ? -41.499 -11.848 70.109 1.00 97.50 201 ALA A O 1
ATOM 1540 N N . GLN A 1 202 ? -43.642 -11.286 70.452 1.00 98.31 202 GLN A N 1
ATOM 1541 C CA . GLN A 1 202 ? -43.973 -11.156 69.030 1.00 98.31 202 GLN A CA 1
ATOM 1542 C C . GLN A 1 202 ? -43.162 -10.037 68.358 1.00 98.31 202 GLN A C 1
ATOM 1544 O O . GLN A 1 202 ? -42.659 -10.213 67.243 1.00 98.31 202 GLN A O 1
ATOM 1549 N N . TRP A 1 203 ? -42.993 -8.889 69.019 1.00 97.19 203 TRP A N 1
ATOM 1550 C CA . TRP A 1 203 ? -42.171 -7.789 68.512 1.00 97.19 203 TRP A CA 1
ATOM 1551 C C . TRP A 1 203 ? -40.687 -8.151 68.452 1.00 97.19 203 TRP A C 1
ATOM 1553 O O . TRP A 1 203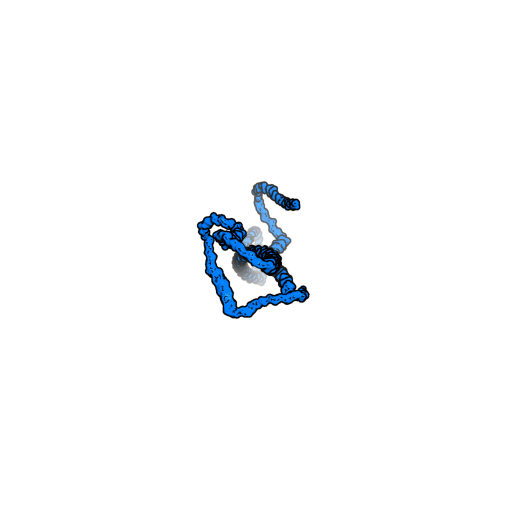 ? -40.031 -7.832 67.459 1.00 97.19 203 TRP A O 1
ATOM 1563 N N . GLN A 1 204 ? -40.166 -8.870 69.450 1.00 98.12 204 GLN A N 1
ATOM 1564 C CA . GLN A 1 204 ? -38.796 -9.391 69.430 1.00 98.12 204 GLN A CA 1
ATOM 1565 C C . GLN A 1 204 ? -38.580 -10.372 68.270 1.00 98.12 204 GLN A C 1
ATOM 1567 O O . GLN A 1 204 ? -37.594 -10.253 67.542 1.00 98.12 204 GLN A O 1
ATOM 1572 N N . ALA A 1 205 ? -39.523 -11.287 68.024 1.00 97.94 205 ALA A N 1
ATOM 1573 C CA . ALA A 1 205 ? -39.451 -12.210 66.891 1.00 97.94 205 ALA A CA 1
ATOM 1574 C C . ALA A 1 205 ? -39.464 -11.466 65.543 1.00 97.94 205 ALA A C 1
ATOM 1576 O O . ALA A 1 205 ? -38.626 -11.729 64.677 1.00 97.94 205 ALA A O 1
ATOM 1577 N N . LYS A 1 206 ? -40.360 -10.482 65.372 1.00 98.06 206 LYS A N 1
ATOM 1578 C CA . LYS A 1 206 ? -40.403 -9.635 64.167 1.00 98.06 206 LYS A CA 1
ATOM 1579 C C . LYS A 1 206 ? -39.090 -8.871 63.969 1.00 98.06 206 LYS A C 1
ATOM 1581 O O . LYS A 1 206 ? -38.569 -8.864 62.854 1.00 98.06 206 LYS A O 1
ATOM 1586 N N . ALA A 1 207 ? -38.522 -8.293 65.029 1.00 97.62 207 ALA A N 1
ATOM 1587 C CA . ALA A 1 207 ? -37.240 -7.592 64.968 1.00 97.62 207 ALA A CA 1
ATOM 1588 C C . ALA A 1 207 ? -36.105 -8.515 64.493 1.00 97.62 207 ALA A C 1
ATOM 1590 O O . ALA A 1 207 ? -35.408 -8.173 63.539 1.00 97.62 207 ALA A O 1
ATOM 1591 N N . LEU A 1 208 ? -35.996 -9.722 65.058 1.00 98.25 208 LEU A N 1
ATOM 1592 C CA . LEU A 1 208 ? -34.995 -10.712 64.643 1.00 98.25 208 LEU A CA 1
ATOM 1593 C C . LEU A 1 208 ? -35.154 -11.124 63.172 1.00 98.25 208 LEU A C 1
ATOM 1595 O O . LEU A 1 208 ? -34.168 -11.208 62.439 1.00 98.25 208 LEU A O 1
ATOM 1599 N N . THR A 1 209 ? -36.385 -11.341 62.693 1.00 98.25 209 THR A N 1
ATOM 1600 C CA . THR A 1 209 ? -36.606 -11.663 61.269 1.00 98.25 209 THR A CA 1
ATOM 1601 C C . THR A 1 209 ? -36.209 -10.512 60.341 1.00 98.25 209 THR A C 1
ATOM 1603 O O . THR A 1 209 ? -35.619 -10.752 59.285 1.00 98.25 209 THR A O 1
ATOM 1606 N N . ALA A 1 210 ? -36.469 -9.263 60.737 1.00 97.06 210 ALA A N 1
ATOM 1607 C CA . ALA A 1 210 ? -36.073 -8.082 59.976 1.00 97.06 210 ALA A CA 1
ATOM 1608 C C . ALA A 1 210 ? -34.547 -7.877 59.971 1.00 97.06 210 ALA A C 1
ATOM 1610 O O . ALA A 1 210 ? -33.984 -7.449 58.961 1.00 97.06 210 ALA A O 1
ATOM 1611 N N . GLU A 1 211 ? -33.855 -8.205 61.064 1.00 98.12 211 GLU A N 1
ATOM 1612 C CA . GLU A 1 211 ? -32.388 -8.196 61.128 1.00 98.12 211 GLU A CA 1
ATOM 1613 C C . GLU A 1 211 ? -31.785 -9.238 60.183 1.00 98.12 211 GLU A C 1
ATOM 1615 O O . GLU A 1 211 ? -30.949 -8.890 59.348 1.00 98.12 211 GLU A O 1
ATOM 1620 N N . GLN A 1 212 ? -32.288 -10.476 60.207 1.00 98.44 212 GLN A N 1
ATOM 1621 C CA . GLN A 1 212 ? -31.852 -11.530 59.284 1.00 98.44 212 GLN A CA 1
ATOM 1622 C C . GLN A 1 212 ? -32.087 -11.152 57.814 1.00 98.44 212 GLN A C 1
ATOM 1624 O O . GLN A 1 212 ? -31.245 -11.414 56.952 1.00 98.44 212 GLN A O 1
ATOM 1629 N N . GLN A 1 213 ? -33.220 -10.517 57.498 1.00 98.06 213 GLN A N 1
ATOM 1630 C CA . GLN A 1 213 ? -33.484 -10.006 56.149 1.00 98.06 213 GLN A CA 1
ATOM 1631 C C . GLN A 1 213 ? -32.503 -8.893 55.757 1.00 98.06 213 GLN A C 1
ATOM 1633 O O . GLN A 1 213 ? -31.982 -8.908 54.643 1.00 98.06 213 GLN A O 1
ATOM 1638 N N . ASN A 1 214 ? -32.199 -7.961 56.665 1.00 97.56 214 ASN A N 1
ATOM 1639 C CA . ASN A 1 214 ? -31.206 -6.913 56.419 1.00 97.56 214 ASN A CA 1
ATOM 1640 C C . ASN A 1 214 ? -29.804 -7.483 56.185 1.00 97.56 214 ASN A C 1
ATOM 1642 O O . ASN A 1 214 ? -29.083 -6.992 55.317 1.00 97.56 214 ASN A O 1
ATOM 1646 N N . GLU A 1 215 ? -29.407 -8.517 56.925 1.00 98.50 215 GLU A N 1
ATOM 1647 C CA . GLU A 1 215 ? -28.134 -9.205 56.700 1.00 98.50 215 GLU A CA 1
ATOM 1648 C C . GLU A 1 215 ? -28.080 -9.844 55.311 1.00 98.50 215 GLU A C 1
ATOM 1650 O O . GLU A 1 215 ? -27.113 -9.625 54.581 1.00 98.50 215 GLU A O 1
ATOM 1655 N N . ARG A 1 216 ? -29.147 -10.537 54.889 1.00 98.38 216 ARG A N 1
ATOM 1656 C CA . ARG A 1 216 ? -29.248 -11.096 53.529 1.00 98.38 216 ARG A CA 1
ATOM 1657 C C . ARG A 1 216 ? -29.124 -10.008 52.463 1.00 98.38 216 ARG A C 1
ATOM 1659 O O . ARG A 1 216 ? -28.268 -10.117 51.587 1.00 98.38 216 ARG A O 1
ATOM 1666 N N . LEU A 1 217 ? -29.881 -8.916 52.589 1.00 97.75 217 LEU A N 1
ATOM 1667 C CA . LEU A 1 217 ? -29.814 -7.785 51.655 1.00 97.75 217 LEU A CA 1
ATOM 1668 C C . LEU A 1 217 ? -28.419 -7.151 51.601 1.00 97.75 217 LEU A C 1
ATOM 1670 O O . LEU A 1 217 ? -27.962 -6.779 50.524 1.00 97.75 217 LEU A O 1
ATOM 1674 N N . ARG A 1 218 ? -27.708 -7.058 52.732 1.00 98.12 218 ARG A N 1
ATOM 1675 C CA . ARG A 1 218 ? -26.315 -6.584 52.756 1.00 98.12 218 ARG A CA 1
ATOM 1676 C C . ARG A 1 218 ? -25.380 -7.536 52.020 1.00 98.12 218 ARG A C 1
ATOM 1678 O O . ARG A 1 218 ? -24.527 -7.067 51.270 1.00 98.12 218 ARG A O 1
ATOM 1685 N N . THR A 1 219 ? -25.539 -8.849 52.196 1.00 98.38 219 THR A N 1
ATOM 1686 C CA . THR A 1 219 ? -24.722 -9.828 51.463 1.00 98.38 219 THR A CA 1
ATOM 1687 C C . THR A 1 219 ? -24.990 -9.791 49.960 1.00 98.38 219 THR A C 1
ATOM 1689 O O . THR A 1 219 ? -24.043 -9.803 49.174 1.00 98.38 219 THR A O 1
ATOM 1692 N N . ASP A 1 220 ? -26.251 -9.668 49.546 1.00 97.81 220 ASP A N 1
ATOM 1693 C CA . ASP A 1 220 ? -26.618 -9.586 48.132 1.00 97.81 220 ASP A CA 1
ATOM 1694 C C . ASP A 1 220 ? -26.177 -8.260 47.502 1.00 97.81 220 ASP A C 1
ATOM 1696 O O . ASP A 1 220 ? -25.666 -8.258 46.382 1.00 97.81 220 ASP A O 1
ATOM 1700 N N . LEU A 1 221 ? -26.264 -7.145 48.237 1.00 97.94 221 LEU A N 1
ATOM 1701 C CA . LEU A 1 221 ? -25.715 -5.859 47.805 1.00 97.94 221 LEU A CA 1
ATOM 1702 C C . LEU A 1 221 ? -24.192 -5.931 47.624 1.00 97.94 221 LEU A C 1
ATOM 1704 O O . LEU A 1 221 ? -23.683 -5.439 46.620 1.00 97.94 221 LEU A O 1
ATOM 1708 N N . GLY A 1 222 ? -23.476 -6.603 48.531 1.00 98.25 222 GLY A N 1
ATOM 1709 C CA . GLY A 1 222 ? -22.040 -6.852 48.386 1.00 98.25 222 GLY A CA 1
ATOM 1710 C C . GLY A 1 222 ? -21.705 -7.677 47.138 1.00 98.25 222 GLY A C 1
ATOM 1711 O O . GLY A 1 222 ? -20.812 -7.312 46.378 1.00 98.25 222 GLY A O 1
ATOM 1712 N N . ARG A 1 223 ? -22.469 -8.743 46.858 1.00 98.44 223 ARG A N 1
ATOM 1713 C CA . ARG A 1 223 ? -22.307 -9.552 45.633 1.00 98.44 223 ARG A CA 1
ATOM 1714 C C . ARG A 1 223 ? -22.572 -8.740 44.367 1.00 98.44 223 ARG A C 1
ATOM 1716 O O . ARG A 1 223 ? -21.817 -8.854 43.404 1.00 98.44 223 ARG A O 1
ATOM 1723 N N . ALA A 1 224 ? -23.624 -7.922 44.364 1.00 97.50 224 ALA A N 1
ATOM 1724 C CA . ALA A 1 224 ? -23.958 -7.059 43.237 1.00 97.50 224 ALA A CA 1
ATOM 1725 C C . ALA A 1 224 ? -22.871 -6.002 42.985 1.00 97.50 224 ALA A C 1
ATOM 1727 O O . ALA A 1 224 ? -22.535 -5.748 41.831 1.00 97.50 224 ALA A O 1
ATOM 1728 N N . GLN A 1 225 ? -22.282 -5.435 44.044 1.00 98.06 225 GLN A N 1
ATOM 1729 C CA . GLN A 1 225 ? -21.145 -4.516 43.940 1.00 98.06 225 GLN A CA 1
ATOM 1730 C C . GLN A 1 225 ? -19.919 -5.203 43.334 1.00 98.06 225 GLN A C 1
ATOM 1732 O O . GLN A 1 225 ? -19.398 -4.721 42.336 1.00 98.06 225 GLN A O 1
ATOM 1737 N N . SER A 1 226 ? -19.526 -6.379 43.832 1.00 97.88 226 SER A N 1
ATOM 1738 C CA . SER A 1 226 ? -18.404 -7.127 43.245 1.00 97.88 226 SER A CA 1
ATOM 1739 C C . SER A 1 226 ? -18.653 -7.527 41.785 1.00 97.88 226 SER A C 1
ATOM 1741 O O . SER A 1 226 ? -17.732 -7.520 40.971 1.00 97.88 226 SER A O 1
ATOM 1743 N N . ALA A 1 227 ? -19.898 -7.854 41.421 1.00 98.19 227 ALA A N 1
ATOM 1744 C CA . ALA A 1 227 ? -20.262 -8.128 40.033 1.00 98.19 227 ALA A CA 1
ATOM 1745 C C . ALA A 1 227 ? -20.169 -6.872 39.149 1.00 98.19 227 ALA A C 1
ATOM 1747 O O . ALA A 1 227 ? -19.718 -6.968 38.006 1.00 98.19 227 ALA A O 1
ATOM 1748 N N . LEU A 1 228 ? -20.571 -5.706 39.668 1.00 98.12 228 LEU A N 1
ATOM 1749 C CA . LEU A 1 228 ? -20.441 -4.423 38.977 1.00 98.12 228 LEU A CA 1
ATOM 1750 C C . LEU A 1 228 ? -18.968 -4.062 38.756 1.00 98.12 228 LEU A C 1
ATOM 1752 O O . LEU A 1 228 ? -18.605 -3.714 37.635 1.00 98.12 228 LEU A O 1
ATOM 1756 N N . ASP A 1 229 ? -18.125 -4.221 39.776 1.00 98.19 229 ASP A N 1
ATOM 1757 C CA . ASP A 1 229 ? -16.684 -3.972 39.684 1.00 98.19 229 ASP A CA 1
ATOM 1758 C C . ASP A 1 229 ? -16.036 -4.894 38.640 1.00 98.19 229 ASP A C 1
ATOM 1760 O O . ASP A 1 229 ? -15.326 -4.428 37.749 1.00 98.19 229 ASP A O 1
ATOM 1764 N N . GLY A 1 230 ? -16.383 -6.187 38.641 1.00 98.19 230 GLY A N 1
ATOM 1765 C CA . GLY A 1 230 ? -15.909 -7.129 37.623 1.00 98.19 230 GLY A CA 1
ATOM 1766 C C . GLY A 1 230 ? -16.369 -6.773 36.202 1.00 98.19 230 GLY A C 1
ATOM 1767 O O . GLY A 1 230 ? -15.633 -6.977 35.235 1.00 98.19 230 GLY A O 1
ATOM 1768 N N . LYS A 1 231 ? -17.571 -6.202 36.039 1.00 98.06 231 LYS A N 1
ATOM 1769 C CA . LYS A 1 231 ? -18.031 -5.681 34.740 1.00 98.06 231 LYS A CA 1
ATOM 1770 C C . LYS A 1 231 ? -17.307 -4.401 34.335 1.00 98.06 231 LYS A C 1
ATOM 1772 O O . LYS A 1 231 ? -17.025 -4.240 33.149 1.00 98.06 231 LYS A O 1
ATOM 1777 N N . GLN A 1 232 ? -16.972 -3.534 35.285 1.00 98.12 232 GLN A N 1
ATOM 1778 C CA . GLN A 1 232 ? -16.186 -2.333 35.025 1.00 98.12 232 GLN A CA 1
ATOM 1779 C C . GLN A 1 232 ? -14.768 -2.688 34.557 1.00 98.12 232 GLN A C 1
ATOM 1781 O O . GLN A 1 232 ? -14.309 -2.154 33.551 1.00 98.12 232 GLN A O 1
ATOM 1786 N N . GLU A 1 233 ? -14.116 -3.662 35.196 1.00 98.50 233 GLU A N 1
ATOM 1787 C CA . GLU A 1 233 ? -12.806 -4.166 34.765 1.00 98.50 233 GLU A CA 1
ATOM 1788 C C . GLU A 1 233 ? -12.850 -4.768 33.351 1.00 98.50 233 GLU A C 1
ATOM 1790 O O . GLU A 1 233 ? -11.961 -4.510 32.536 1.00 98.50 233 GLU A O 1
ATOM 1795 N N . GLN A 1 234 ? -13.909 -5.520 33.022 1.00 98.25 234 GLN A N 1
ATOM 1796 C CA . GLN A 1 234 ? -14.122 -6.054 31.670 1.00 98.25 234 GLN A CA 1
ATOM 1797 C C . GLN A 1 234 ? -14.282 -4.938 30.628 1.00 98.25 234 GLN A C 1
ATOM 1799 O O . GLN A 1 234 ? -13.731 -5.042 29.530 1.00 98.25 234 GLN A O 1
ATOM 1804 N N . LEU A 1 235 ? -15.009 -3.865 30.955 1.00 98.00 235 LEU A N 1
ATOM 1805 C CA . LEU A 1 235 ? -15.161 -2.706 30.071 1.00 98.00 235 LEU A CA 1
ATOM 1806 C C . LEU A 1 235 ? -13.836 -1.965 29.875 1.00 98.00 235 LEU A C 1
ATOM 1808 O O . LEU A 1 235 ? -13.501 -1.618 28.743 1.00 98.00 235 LEU A O 1
ATOM 1812 N N . ASP A 1 236 ? -13.058 -1.776 30.939 1.00 98.19 236 ASP A N 1
ATOM 1813 C CA . ASP A 1 236 ? -11.744 -1.135 30.862 1.00 98.19 236 ASP A CA 1
ATOM 1814 C C . ASP A 1 236 ? -10.754 -1.978 30.045 1.00 98.19 236 ASP A C 1
ATOM 1816 O O . ASP A 1 236 ? -9.959 -1.438 29.269 1.00 98.19 236 ASP A O 1
ATOM 1820 N N . GLN A 1 237 ? -10.812 -3.307 30.166 1.00 98.25 237 GLN A N 1
ATOM 1821 C CA . GLN A 1 237 ? -10.030 -4.211 29.329 1.00 98.25 237 GLN A CA 1
ATOM 1822 C C . GLN A 1 237 ? -10.440 -4.103 27.855 1.00 98.25 237 GLN A C 1
ATOM 1824 O O . GLN A 1 237 ? -9.574 -3.906 27.000 1.00 98.25 237 GLN A O 1
ATOM 1829 N N . ALA A 1 238 ? -11.741 -4.159 27.559 1.00 97.88 238 ALA A N 1
ATOM 1830 C CA . ALA A 1 238 ? -12.248 -4.015 26.197 1.00 97.88 238 ALA A CA 1
ATOM 1831 C C . ALA A 1 238 ? -11.857 -2.653 25.596 1.00 97.88 238 ALA A C 1
ATOM 1833 O O . ALA A 1 238 ? -11.437 -2.578 24.442 1.00 97.88 238 ALA A O 1
ATOM 1834 N N . ALA A 1 239 ? -11.904 -1.575 26.386 1.00 98.25 239 ALA A N 1
ATOM 1835 C CA . ALA A 1 239 ? -11.457 -0.250 25.966 1.00 98.25 239 ALA A CA 1
ATOM 1836 C C . ALA A 1 239 ? -9.968 -0.247 25.576 1.00 98.25 239 ALA A C 1
ATOM 1838 O O . ALA A 1 239 ? -9.610 0.253 24.509 1.00 98.25 239 ALA A O 1
ATOM 1839 N N . ARG A 1 240 ? -9.095 -0.878 26.374 1.00 98.62 240 ARG A N 1
ATOM 1840 C CA . ARG A 1 240 ? -7.662 -1.008 26.046 1.00 98.62 240 ARG A CA 1
ATOM 1841 C C . ARG A 1 240 ? -7.428 -1.830 24.780 1.00 98.62 240 ARG A C 1
ATOM 1843 O O . ARG A 1 240 ? -6.570 -1.471 23.980 1.00 98.62 240 ARG A O 1
ATOM 1850 N N . GLU A 1 241 ? -8.173 -2.913 24.585 1.00 98.38 241 GLU A N 1
ATOM 1851 C CA . GLU A 1 241 ? -8.081 -3.739 23.376 1.00 98.38 241 GLU A CA 1
ATOM 1852 C C . GLU A 1 241 ? -8.537 -2.963 22.134 1.00 98.38 241 GLU A C 1
ATOM 1854 O O . GLU A 1 241 ? -7.821 -2.935 21.134 1.00 98.38 241 GLU A O 1
ATOM 1859 N N . THR A 1 242 ? -9.661 -2.242 22.209 1.00 97.25 242 THR A N 1
ATOM 1860 C CA . THR A 1 242 ? -10.119 -1.387 21.099 1.00 97.25 242 THR A CA 1
ATOM 1861 C C . THR A 1 242 ? -9.124 -0.277 20.761 1.00 97.25 242 THR A C 1
ATOM 1863 O O . THR A 1 242 ? -8.913 -0.002 19.580 1.00 97.25 242 THR A O 1
ATOM 1866 N N . GLN A 1 243 ? -8.458 0.309 21.762 1.00 98.50 243 GLN A N 1
ATOM 1867 C CA . GLN A 1 243 ? -7.402 1.295 21.540 1.00 98.50 243 GLN A CA 1
ATOM 1868 C C . GLN A 1 243 ? -6.189 0.678 20.831 1.00 98.50 243 GLN A C 1
ATOM 1870 O O . GLN A 1 243 ? -5.700 1.255 19.864 1.00 98.50 243 GLN A O 1
ATOM 1875 N N . ARG A 1 244 ? -5.746 -0.521 21.239 1.00 98.62 244 ARG A N 1
ATOM 1876 C CA . ARG A 1 244 ? -4.650 -1.237 20.558 1.00 98.62 244 ARG A CA 1
ATOM 1877 C C . ARG A 1 244 ? -4.974 -1.496 19.088 1.00 98.62 244 ARG A C 1
ATOM 1879 O O . ARG A 1 244 ? -4.152 -1.197 18.229 1.00 98.62 244 ARG A O 1
ATOM 1886 N N . PHE A 1 245 ? -6.185 -1.968 18.785 1.00 98.00 245 PHE A N 1
ATOM 1887 C CA . PHE A 1 245 ? -6.612 -2.165 17.397 1.00 98.00 245 PHE A CA 1
ATOM 1888 C C . PHE A 1 245 ? -6.687 -0.850 16.610 1.00 98.00 245 PHE A C 1
ATOM 1890 O O . PHE A 1 245 ? -6.370 -0.826 15.420 1.00 98.00 245 PHE A O 1
ATOM 1897 N N . ALA A 1 246 ? -7.090 0.253 17.247 1.00 98.12 246 ALA A N 1
ATOM 1898 C CA . ALA A 1 246 ? -7.088 1.567 16.609 1.00 98.12 246 ALA A CA 1
ATOM 1899 C C . ALA A 1 246 ? -5.662 2.023 16.249 1.00 98.12 246 ALA A C 1
ATOM 1901 O O . ALA A 1 246 ? -5.444 2.508 15.134 1.00 98.12 246 ALA A O 1
ATOM 1902 N N . ASP A 1 247 ? -4.697 1.810 17.146 1.00 98.38 247 ASP A N 1
ATOM 1903 C CA . ASP A 1 247 ? -3.287 2.140 16.924 1.00 98.38 247 ASP A CA 1
ATOM 1904 C C . ASP A 1 247 ? -2.672 1.263 15.817 1.00 98.38 247 ASP A C 1
ATOM 1906 O O . ASP A 1 247 ? -2.005 1.776 14.915 1.00 98.38 247 ASP A O 1
ATOM 1910 N N . GLU A 1 248 ? -2.960 -0.043 15.805 1.00 98.25 248 GLU A N 1
ATOM 1911 C CA . GLU A 1 248 ? -2.543 -0.965 14.736 1.00 98.25 248 GLU A CA 1
ATOM 1912 C C . GLU A 1 248 ? -3.121 -0.562 13.369 1.00 98.25 248 GLU A C 1
ATOM 1914 O O . GLU A 1 248 ? -2.403 -0.515 12.366 1.00 98.25 248 GLU A O 1
ATOM 1919 N N . LEU A 1 249 ? -4.408 -0.198 13.307 1.00 97.81 249 LEU A N 1
ATOM 1920 C CA . LEU A 1 249 ? -5.035 0.295 12.077 1.00 97.81 249 LEU A CA 1
ATOM 1921 C C . LEU A 1 249 ? -4.418 1.616 11.602 1.00 97.81 249 LEU A C 1
ATOM 1923 O O . LEU A 1 249 ? -4.277 1.827 10.393 1.00 97.81 249 LEU A O 1
ATOM 1927 N N . ALA A 1 250 ? -4.044 2.509 12.521 1.00 98.19 250 ALA A N 1
ATOM 1928 C CA . ALA A 1 250 ? -3.345 3.745 12.185 1.00 98.19 250 ALA A CA 1
ATOM 1929 C C . ALA A 1 250 ? -1.952 3.464 11.593 1.00 98.19 250 ALA A C 1
ATOM 1931 O O . ALA A 1 250 ? -1.602 4.046 10.563 1.00 98.19 250 ALA A O 1
ATOM 1932 N N . GLN A 1 251 ? -1.201 2.523 12.173 1.00 98.38 251 GLN A N 1
ATOM 1933 C CA . GLN A 1 251 ? 0.097 2.085 11.649 1.00 98.38 251 GLN A CA 1
ATOM 1934 C C . GLN A 1 251 ? -0.029 1.453 10.256 1.00 98.38 251 GLN A C 1
ATOM 1936 O O . GLN A 1 251 ? 0.710 1.823 9.344 1.00 98.38 251 GLN A O 1
ATOM 1941 N N . MET A 1 252 ? -1.009 0.569 10.048 1.00 97.75 252 MET A N 1
ATOM 1942 C CA . MET A 1 252 ? -1.257 -0.056 8.742 1.00 97.75 252 MET A CA 1
ATOM 1943 C C . MET A 1 252 ? -1.628 0.969 7.663 1.00 97.75 252 MET A C 1
ATOM 1945 O O . MET A 1 252 ? -1.168 0.868 6.526 1.00 97.75 252 MET A O 1
ATOM 1949 N N . ARG A 1 253 ? -2.419 1.993 8.006 1.00 98.31 253 ARG A N 1
ATOM 1950 C CA . ARG A 1 253 ? -2.743 3.096 7.084 1.00 98.31 253 ARG A CA 1
ATOM 1951 C C . ARG A 1 253 ? -1.520 3.934 6.730 1.00 98.31 253 ARG A C 1
ATOM 1953 O O . ARG A 1 253 ? -1.390 4.347 5.580 1.00 98.31 253 ARG A O 1
ATOM 1960 N N . LEU A 1 254 ? -0.634 4.190 7.692 1.00 98.50 254 LEU A N 1
ATOM 1961 C CA . LEU A 1 254 ? 0.623 4.887 7.430 1.00 98.50 254 LEU A CA 1
ATOM 1962 C C . LEU A 1 254 ? 1.510 4.069 6.481 1.00 98.50 254 LEU A C 1
ATOM 1964 O O . LEU A 1 254 ? 1.981 4.612 5.486 1.00 98.50 254 LEU A O 1
ATOM 1968 N N . ALA A 1 255 ? 1.659 2.767 6.739 1.00 98.00 255 ALA A N 1
ATOM 1969 C CA . ALA A 1 255 ? 2.432 1.859 5.893 1.00 98.00 255 ALA A CA 1
ATOM 1970 C C . ALA A 1 255 ? 1.880 1.771 4.458 1.00 98.00 255 ALA A C 1
ATOM 1972 O O . ALA A 1 255 ? 2.650 1.761 3.495 1.00 98.00 255 ALA A O 1
ATOM 1973 N N . LEU A 1 256 ? 0.551 1.765 4.299 1.00 98.38 256 LEU A N 1
ATOM 1974 C CA . LEU A 1 256 ? -0.088 1.798 2.982 1.00 98.38 256 LEU A CA 1
ATOM 1975 C C . LEU A 1 256 ? 0.273 3.081 2.221 1.00 98.38 256 LEU A C 1
ATOM 1977 O O . LEU A 1 256 ? 0.732 2.997 1.088 1.00 98.38 256 LEU A O 1
ATOM 1981 N N . ARG A 1 257 ? 0.167 4.252 2.862 1.00 98.69 257 ARG A N 1
ATOM 1982 C CA . ARG A 1 257 ? 0.526 5.537 2.235 1.00 98.69 257 ARG A CA 1
ATOM 1983 C C . ARG A 1 257 ? 1.997 5.603 1.833 1.00 98.69 257 ARG A C 1
ATOM 1985 O O . ARG A 1 257 ? 2.323 6.137 0.778 1.00 98.69 257 ARG A O 1
ATOM 1992 N N . THR A 1 258 ? 2.902 5.064 2.653 1.00 98.19 258 THR A N 1
ATOM 1993 C CA . THR A 1 258 ? 4.328 5.026 2.297 1.00 98.19 258 THR A CA 1
ATOM 1994 C C . THR A 1 258 ? 4.596 4.089 1.123 1.00 98.19 258 THR A C 1
ATOM 1996 O O . THR A 1 258 ? 5.427 4.406 0.276 1.00 98.19 258 THR A O 1
ATOM 1999 N N . ALA A 1 259 ? 3.880 2.962 1.043 1.00 97.62 259 ALA A N 1
ATOM 2000 C CA . ALA A 1 259 ? 3.977 2.038 -0.082 1.00 97.62 259 ALA A CA 1
ATOM 2001 C C . ALA A 1 259 ? 3.399 2.644 -1.373 1.00 97.62 259 ALA A C 1
ATOM 2003 O O . ALA A 1 259 ? 4.002 2.497 -2.432 1.00 97.62 259 ALA A O 1
ATOM 2004 N N . GLU A 1 260 ? 2.280 3.368 -1.289 1.00 98.06 260 GLU A N 1
ATOM 2005 C CA . GLU A 1 260 ? 1.690 4.099 -2.418 1.00 98.06 260 GLU A CA 1
ATOM 2006 C C . GLU A 1 260 ? 2.656 5.159 -2.957 1.00 98.06 260 GLU A C 1
ATOM 2008 O O . GLU A 1 260 ? 2.956 5.156 -4.150 1.00 98.06 260 GLU A O 1
ATOM 2013 N N . ALA A 1 261 ? 3.238 5.982 -2.079 1.00 98.19 261 ALA A N 1
ATOM 2014 C CA . ALA A 1 261 ? 4.232 6.982 -2.468 1.00 98.19 261 ALA A CA 1
ATOM 2015 C C . ALA A 1 261 ? 5.494 6.353 -3.089 1.00 98.19 261 ALA A C 1
ATOM 2017 O O . ALA A 1 261 ? 6.058 6.893 -4.041 1.00 98.19 261 ALA A O 1
ATOM 2018 N N . ALA A 1 262 ? 5.947 5.202 -2.580 1.00 97.75 262 ALA A N 1
ATOM 2019 C CA . ALA A 1 262 ? 7.049 4.457 -3.189 1.00 97.75 262 ALA A CA 1
ATOM 2020 C C . ALA A 1 262 ? 6.674 3.916 -4.581 1.00 97.75 262 ALA A C 1
ATOM 2022 O O . ALA A 1 262 ? 7.474 4.003 -5.510 1.00 97.75 262 ALA A O 1
ATOM 2023 N N . GLY A 1 263 ? 5.445 3.418 -4.747 1.00 97.94 263 GLY A N 1
ATOM 2024 C CA . GLY A 1 263 ? 4.925 2.959 -6.033 1.00 97.94 263 GLY A CA 1
ATOM 2025 C C . GLY A 1 263 ? 4.808 4.080 -7.069 1.00 97.94 263 GLY A C 1
ATOM 2026 O O . GLY A 1 263 ? 5.122 3.869 -8.238 1.00 97.94 263 GLY A O 1
ATOM 2027 N N . GLU A 1 264 ? 4.403 5.283 -6.661 1.00 98.44 264 GLU A N 1
ATOM 2028 C CA . GLU A 1 264 ? 4.372 6.462 -7.537 1.00 98.44 264 GLU A CA 1
ATOM 2029 C C . GLU A 1 264 ? 5.772 6.874 -8.002 1.00 98.44 264 GLU A C 1
ATOM 2031 O O . GLU A 1 264 ? 5.965 7.123 -9.192 1.00 98.44 264 GLU A O 1
ATOM 2036 N N . ARG A 1 265 ? 6.766 6.864 -7.102 1.00 98.25 265 ARG A N 1
ATOM 2037 C CA . ARG A 1 265 ? 8.171 7.129 -7.463 1.00 98.25 265 ARG A CA 1
ATOM 2038 C C . ARG A 1 265 ? 8.705 6.105 -8.459 1.00 98.25 265 ARG A C 1
ATOM 2040 O O . ARG A 1 265 ? 9.239 6.497 -9.488 1.00 98.25 265 ARG A O 1
ATOM 2047 N N . ALA A 1 266 ? 8.477 4.815 -8.208 1.00 97.38 266 ALA A N 1
ATOM 2048 C CA . ALA A 1 266 ? 8.905 3.755 -9.118 1.00 97.38 266 ALA A CA 1
ATOM 2049 C C . ALA A 1 266 ? 8.264 3.888 -10.514 1.00 97.38 266 ALA A C 1
ATOM 2051 O O . ALA A 1 266 ? 8.920 3.660 -11.528 1.00 97.38 266 ALA A O 1
ATOM 2052 N N . ARG A 1 267 ? 6.991 4.307 -10.596 1.00 98.38 267 ARG A N 1
ATOM 2053 C CA . ARG A 1 267 ? 6.332 4.590 -11.885 1.00 98.38 267 ARG A CA 1
ATOM 2054 C C . ARG A 1 267 ? 6.950 5.790 -12.599 1.00 98.38 267 ARG A C 1
ATOM 2056 O O . ARG A 1 267 ? 7.129 5.722 -13.811 1.00 98.38 267 ARG A O 1
ATOM 2063 N N . ALA A 1 268 ? 7.274 6.860 -11.875 1.00 98.31 268 ALA A N 1
ATOM 2064 C CA . ALA A 1 268 ? 7.931 8.033 -12.450 1.00 98.31 268 ALA A CA 1
ATOM 2065 C C . ALA A 1 268 ? 9.339 7.694 -12.974 1.00 98.31 268 ALA A C 1
ATOM 2067 O O . ALA A 1 268 ? 9.691 8.075 -14.089 1.00 98.31 268 ALA A O 1
ATOM 2068 N N . GLU A 1 269 ? 10.114 6.912 -12.219 1.00 98.00 269 GLU A N 1
ATOM 2069 C CA . GLU A 1 269 ? 11.428 6.411 -12.643 1.00 98.00 269 GLU A CA 1
ATOM 2070 C C . GLU A 1 269 ? 11.319 5.522 -13.890 1.00 98.00 269 GLU A C 1
ATOM 2072 O O . GLU A 1 269 ? 12.070 5.709 -14.846 1.00 98.00 269 GLU A O 1
ATOM 2077 N N . ALA A 1 270 ? 10.339 4.614 -13.936 1.00 97.25 270 ALA A N 1
ATOM 2078 C CA . ALA A 1 270 ? 10.094 3.774 -15.108 1.00 97.25 270 ALA A CA 1
ATOM 2079 C C . ALA A 1 270 ? 9.711 4.593 -16.355 1.00 97.25 270 ALA A C 1
ATOM 2081 O O . ALA A 1 270 ? 10.149 4.271 -17.459 1.00 97.25 270 ALA A O 1
ATOM 2082 N N . GLN A 1 271 ? 8.924 5.662 -16.194 1.00 98.38 271 GLN A N 1
ATOM 2083 C CA . GLN A 1 271 ? 8.588 6.581 -17.287 1.00 98.38 271 GLN A CA 1
ATOM 2084 C C . GLN A 1 271 ? 9.814 7.360 -17.779 1.00 98.38 271 GLN A C 1
ATOM 2086 O O . GLN A 1 271 ? 10.003 7.482 -18.987 1.00 98.38 271 GLN A O 1
ATOM 2091 N N . SER A 1 272 ? 10.670 7.833 -16.867 1.00 98.31 272 SER A N 1
ATOM 2092 C CA . SER A 1 272 ? 11.936 8.488 -17.226 1.00 98.31 272 SER A CA 1
ATOM 2093 C C . SER A 1 272 ? 12.850 7.539 -18.002 1.00 98.31 272 SER A C 1
ATOM 2095 O O . SER A 1 272 ? 13.332 7.885 -19.077 1.00 98.31 272 SER A O 1
ATOM 2097 N N . ALA A 1 273 ? 13.020 6.307 -17.514 1.00 97.31 273 ALA A N 1
ATOM 2098 C CA . ALA A 1 273 ? 13.832 5.291 -18.178 1.00 97.31 273 ALA A CA 1
ATOM 2099 C C . ALA A 1 273 ? 13.279 4.907 -19.564 1.00 97.31 273 ALA A C 1
ATOM 2101 O O . ALA A 1 273 ? 14.049 4.668 -20.495 1.00 97.31 273 ALA A O 1
ATOM 2102 N N . ALA A 1 274 ? 11.952 4.868 -19.729 1.00 97.81 274 ALA A N 1
ATOM 2103 C CA . ALA A 1 274 ? 11.325 4.652 -21.031 1.00 97.81 274 ALA A CA 1
ATOM 2104 C C . ALA A 1 274 ? 11.620 5.809 -22.000 1.00 97.81 274 ALA A C 1
ATOM 2106 O O . ALA A 1 274 ? 12.027 5.562 -23.133 1.00 97.81 274 ALA A O 1
ATOM 2107 N N . ALA A 1 275 ? 11.512 7.060 -21.542 1.00 98.31 275 ALA A N 1
ATOM 2108 C CA . ALA A 1 275 ? 11.836 8.229 -22.356 1.00 98.31 275 ALA A CA 1
ATOM 2109 C C . ALA A 1 275 ? 13.322 8.267 -22.762 1.00 98.31 275 ALA A C 1
ATOM 2111 O O . ALA A 1 275 ? 13.642 8.566 -23.912 1.00 98.31 275 ALA A O 1
ATOM 2112 N N . GLU A 1 276 ? 14.236 7.924 -21.852 1.00 98.12 276 GLU A N 1
ATOM 2113 C CA . GLU A 1 276 ? 15.671 7.807 -22.149 1.00 98.12 276 GLU A CA 1
ATOM 2114 C C . GLU A 1 276 ? 15.953 6.708 -23.180 1.00 98.12 276 GLU A C 1
ATOM 2116 O O . GLU A 1 276 ? 16.745 6.909 -24.106 1.00 98.12 276 GLU A O 1
ATOM 2121 N N . ARG A 1 277 ? 15.274 5.561 -23.062 1.00 97.75 277 ARG A N 1
ATOM 2122 C CA . ARG A 1 277 ? 15.356 4.479 -24.047 1.00 97.75 277 ARG A CA 1
ATOM 2123 C C . ARG A 1 277 ? 14.876 4.942 -25.421 1.00 97.75 277 ARG A C 1
ATOM 2125 O O . ARG A 1 277 ? 15.565 4.676 -26.403 1.00 97.75 277 ARG A O 1
ATOM 2132 N N . ASP A 1 278 ? 13.744 5.633 -25.501 1.00 98.19 278 ASP A N 1
ATOM 2133 C CA . ASP A 1 278 ? 13.203 6.126 -26.771 1.00 98.19 278 ASP A CA 1
ATOM 2134 C C . ASP A 1 278 ? 14.150 7.143 -27.423 1.00 98.19 278 ASP A C 1
ATOM 2136 O O . ASP A 1 278 ? 14.421 7.059 -28.622 1.00 98.19 278 ASP A O 1
ATOM 2140 N N . GLN A 1 279 ? 14.747 8.043 -26.634 1.00 98.44 279 GLN A N 1
ATOM 2141 C CA . GLN A 1 279 ? 15.787 8.955 -27.120 1.00 98.44 279 GLN A CA 1
ATOM 2142 C C . GLN A 1 279 ? 17.021 8.204 -27.637 1.00 98.44 279 GLN A C 1
ATOM 2144 O O . GLN A 1 279 ? 17.574 8.563 -28.677 1.00 98.44 279 GLN A O 1
ATOM 2149 N N . ALA A 1 280 ? 17.468 7.160 -26.935 1.00 97.19 280 ALA A N 1
ATOM 2150 C CA . ALA A 1 280 ? 18.596 6.345 -27.375 1.00 97.19 280 ALA A CA 1
ATOM 2151 C C . ALA A 1 280 ? 18.292 5.611 -28.692 1.00 97.19 280 ALA A C 1
ATOM 2153 O O . ALA A 1 280 ? 19.139 5.586 -29.585 1.00 97.19 280 ALA A O 1
ATOM 2154 N N . VAL A 1 281 ? 17.077 5.072 -28.845 1.00 98.25 281 VAL A N 1
ATOM 2155 C CA . VAL A 1 281 ? 16.621 4.442 -30.094 1.00 98.25 281 VAL A CA 1
ATOM 2156 C C . VAL A 1 281 ? 16.611 5.454 -31.240 1.00 98.25 281 VAL A C 1
ATOM 2158 O O . VAL A 1 281 ? 17.164 5.164 -32.296 1.00 98.25 281 VAL A O 1
ATOM 2161 N N . GLN A 1 282 ? 16.082 6.662 -31.024 1.00 98.44 282 GLN A N 1
ATOM 2162 C CA . GLN A 1 282 ? 16.083 7.722 -32.040 1.00 98.44 282 GLN A CA 1
ATOM 2163 C C . G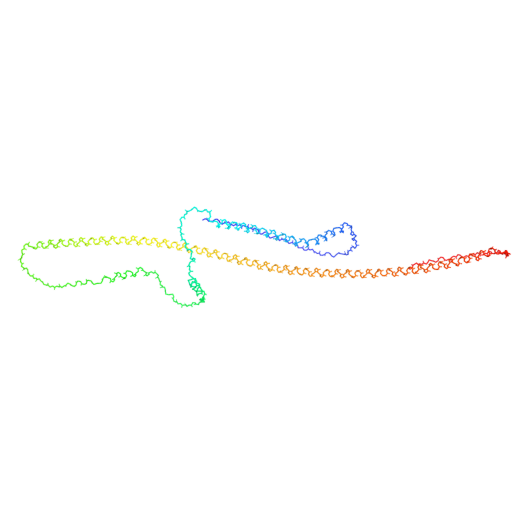LN A 1 282 ? 17.501 8.103 -32.489 1.00 98.44 282 GLN A C 1
ATOM 2165 O O . GLN A 1 282 ? 17.748 8.234 -33.687 1.00 98.44 282 GLN A O 1
ATOM 2170 N N . ARG A 1 283 ? 18.454 8.226 -31.553 1.00 98.38 283 ARG A N 1
ATOM 2171 C CA . ARG A 1 283 ? 19.865 8.497 -31.886 1.00 98.38 283 ARG A CA 1
ATOM 2172 C C . ARG A 1 283 ? 20.482 7.370 -32.712 1.00 98.38 283 ARG A C 1
ATOM 2174 O O . ARG A 1 283 ? 21.196 7.644 -33.669 1.00 98.38 283 ARG A O 1
ATOM 2181 N N . LEU A 1 284 ? 20.199 6.110 -32.376 1.00 97.56 284 LEU A N 1
ATOM 2182 C CA . LEU A 1 284 ? 20.683 4.963 -33.152 1.00 97.56 284 LEU A CA 1
ATOM 2183 C C . LEU A 1 284 ? 20.078 4.920 -34.558 1.00 97.56 284 LEU A C 1
ATOM 2185 O O . LEU A 1 284 ? 20.784 4.615 -35.516 1.00 97.56 284 LEU A O 1
ATOM 2189 N N . GLU A 1 285 ? 18.792 5.237 -34.702 1.00 98.19 285 GLU A N 1
ATOM 2190 C CA . GLU A 1 285 ? 18.153 5.343 -36.014 1.00 98.19 285 GLU A CA 1
ATOM 2191 C C . GLU A 1 285 ? 18.750 6.471 -36.854 1.00 98.19 285 GLU A C 1
ATOM 2193 O O . GLU A 1 285 ? 18.969 6.276 -38.047 1.00 98.19 285 GLU A O 1
ATOM 2198 N N . GLN A 1 286 ? 19.046 7.620 -36.243 1.00 98.38 286 GLN A N 1
ATOM 2199 C CA . GLN A 1 286 ? 19.725 8.723 -36.916 1.00 98.38 286 GLN A CA 1
ATOM 2200 C C . GLN A 1 286 ? 21.113 8.297 -37.410 1.00 98.38 286 GLN A C 1
ATOM 2202 O O . GLN A 1 286 ? 21.372 8.376 -38.607 1.00 98.38 286 GLN A O 1
ATOM 2207 N N . MET A 1 287 ? 21.951 7.748 -36.525 1.00 97.50 287 MET A N 1
ATOM 2208 C CA . MET A 1 287 ? 23.281 7.233 -36.880 1.00 97.50 287 MET A CA 1
ATOM 2209 C C . MET A 1 287 ? 23.212 6.183 -37.997 1.00 97.50 287 MET A C 1
ATOM 2211 O O . MET A 1 287 ? 24.066 6.136 -38.878 1.00 97.50 287 MET A O 1
ATOM 2215 N N . ARG A 1 288 ? 22.182 5.326 -37.984 1.00 98.06 288 ARG A N 1
ATOM 2216 C CA . ARG A 1 288 ? 21.964 4.327 -39.035 1.00 98.06 288 ARG A CA 1
ATOM 2217 C C . ARG A 1 288 ? 21.626 4.970 -40.380 1.00 98.06 288 ARG A C 1
ATOM 2219 O O . ARG A 1 288 ? 22.090 4.460 -41.394 1.00 98.06 288 ARG A O 1
ATOM 2226 N N . ARG A 1 289 ? 20.813 6.032 -40.403 1.00 98.38 289 ARG A N 1
ATOM 2227 C CA . ARG A 1 289 ? 20.481 6.768 -41.636 1.00 98.38 289 ARG A CA 1
ATOM 2228 C C . ARG A 1 289 ? 21.714 7.467 -42.196 1.00 98.38 289 ARG A C 1
ATOM 2230 O O . ARG A 1 289 ? 22.011 7.266 -43.363 1.00 98.38 289 ARG A O 1
ATOM 2237 N N . GLU A 1 290 ? 22.459 8.174 -41.350 1.00 98.12 290 GLU A N 1
ATOM 2238 C CA . GLU A 1 290 ? 23.714 8.838 -41.731 1.00 98.12 290 GLU A CA 1
ATOM 2239 C C . GLU A 1 290 ? 24.706 7.827 -42.331 1.00 98.12 290 GLU A C 1
ATOM 2241 O O . GLU A 1 290 ? 25.179 8.006 -43.447 1.00 98.12 290 GLU A O 1
ATOM 2246 N N . TYR A 1 291 ? 24.907 6.678 -41.676 1.00 97.38 291 TYR A N 1
ATOM 2247 C CA . TYR A 1 291 ? 25.760 5.612 -42.213 1.00 97.38 291 TYR A CA 1
ATOM 2248 C C . TYR A 1 291 ? 25.264 5.043 -43.555 1.00 97.38 291 TYR A C 1
ATOM 2250 O O . TYR A 1 291 ? 26.063 4.695 -44.423 1.00 97.38 291 TYR A O 1
ATOM 2258 N N . GLN A 1 292 ? 23.947 4.914 -43.744 1.00 98.12 292 GLN A N 1
ATOM 2259 C CA . GLN A 1 292 ? 23.372 4.464 -45.017 1.00 98.12 292 GLN A CA 1
ATOM 2260 C C . GLN A 1 292 ? 23.561 5.496 -46.134 1.00 98.12 292 GLN A C 1
ATOM 2262 O O . GLN A 1 292 ? 23.807 5.107 -47.275 1.00 98.12 292 GLN A O 1
ATOM 2267 N N . GLU A 1 293 ? 23.452 6.786 -45.817 1.00 98.19 293 GLU A N 1
ATOM 2268 C CA . GLU A 1 293 ? 23.719 7.885 -46.746 1.00 98.19 293 GLU A CA 1
ATOM 2269 C C . GLU A 1 293 ? 25.196 7.913 -47.149 1.00 98.19 293 GLU A C 1
ATOM 2271 O O . GLU A 1 293 ? 25.492 7.943 -48.344 1.00 98.19 293 GLU A O 1
ATOM 2276 N N . ASP A 1 294 ? 26.112 7.787 -46.187 1.00 97.88 294 ASP A N 1
ATOM 2277 C CA . ASP A 1 294 ? 27.554 7.703 -46.440 1.00 97.88 294 ASP A CA 1
ATOM 2278 C C . ASP A 1 294 ? 27.904 6.501 -47.328 1.00 97.88 294 ASP A C 1
ATOM 2280 O O . ASP A 1 294 ? 28.646 6.630 -48.304 1.00 97.88 294 ASP A O 1
ATOM 2284 N N . LEU A 1 295 ? 27.319 5.332 -47.044 1.00 97.50 295 LEU A N 1
ATOM 2285 C CA . LEU A 1 295 ? 27.522 4.125 -47.846 1.00 97.50 295 LEU A CA 1
ATOM 2286 C C . LEU A 1 295 ? 26.987 4.289 -49.277 1.00 97.50 295 LEU A C 1
ATOM 2288 O O . LEU A 1 295 ? 27.622 3.824 -50.222 1.00 97.50 295 LEU A O 1
ATOM 2292 N N . ALA A 1 296 ? 25.855 4.977 -49.454 1.00 97.56 296 ALA A N 1
ATOM 2293 C CA . ALA A 1 296 ? 25.299 5.278 -50.771 1.00 97.56 296 ALA A CA 1
ATOM 2294 C C . ALA A 1 296 ? 26.132 6.317 -51.544 1.00 97.56 296 ALA A C 1
ATOM 2296 O O . ALA A 1 296 ? 26.224 6.248 -52.771 1.00 97.56 296 ALA A O 1
ATOM 2297 N N . LEU A 1 297 ? 26.737 7.288 -50.854 1.00 97.75 297 LEU A N 1
ATOM 2298 C CA . LEU A 1 297 ? 27.665 8.243 -51.463 1.00 97.75 297 LEU A CA 1
ATOM 2299 C C . LEU A 1 297 ? 28.951 7.549 -51.915 1.00 97.75 297 LEU A C 1
ATOM 2301 O O . LEU A 1 297 ? 29.391 7.773 -53.041 1.00 97.75 297 LEU A O 1
ATOM 2305 N N . MET A 1 298 ? 29.506 6.665 -51.082 1.00 96.81 298 MET A N 1
ATOM 2306 C CA . MET A 1 298 ? 30.661 5.846 -51.447 1.00 96.81 298 MET A CA 1
ATOM 2307 C C . MET A 1 298 ? 30.362 4.937 -52.639 1.00 96.81 298 MET A C 1
ATOM 2309 O O . MET A 1 298 ? 31.122 4.945 -53.602 1.00 96.81 298 MET A O 1
ATOM 2313 N N . SER A 1 299 ? 29.231 4.220 -52.632 1.00 96.38 299 SER A N 1
ATOM 2314 C CA . SER A 1 299 ? 28.882 3.320 -53.737 1.00 96.38 299 SER A CA 1
ATOM 2315 C C . SER A 1 299 ? 28.702 4.070 -55.059 1.00 96.38 299 SER A C 1
ATOM 2317 O O . SER A 1 299 ? 29.087 3.566 -56.108 1.00 96.38 299 SER A O 1
ATOM 2319 N N . ARG A 1 300 ? 28.151 5.292 -55.023 1.00 97.69 300 ARG A N 1
ATOM 2320 C CA . ARG A 1 300 ? 28.068 6.163 -56.207 1.00 97.69 300 ARG A CA 1
ATOM 2321 C C . ARG A 1 300 ? 29.448 6.600 -56.696 1.00 97.69 300 ARG A C 1
ATOM 2323 O O . ARG A 1 300 ? 29.672 6.602 -57.901 1.00 97.69 300 ARG A O 1
ATOM 2330 N N . GLY A 1 301 ? 30.353 6.948 -55.780 1.00 96.50 301 GLY A N 1
ATOM 2331 C CA . GLY A 1 301 ? 31.743 7.267 -56.112 1.00 96.50 301 GLY A CA 1
ATOM 2332 C C . GLY A 1 301 ? 32.442 6.103 -56.815 1.00 96.50 301 GLY A C 1
ATOM 2333 O O . GLY A 1 301 ? 32.986 6.285 -57.902 1.00 96.50 301 GLY A O 1
ATOM 2334 N N . ASP A 1 302 ? 32.324 4.899 -56.251 1.00 96.75 302 ASP A N 1
ATOM 2335 C CA . ASP A 1 302 ? 32.886 3.675 -56.829 1.00 96.75 302 ASP A CA 1
ATOM 2336 C C . ASP A 1 302 ? 32.280 3.364 -58.212 1.00 96.75 302 ASP A C 1
ATOM 2338 O O . ASP A 1 302 ? 33.004 3.013 -59.144 1.00 96.75 302 ASP A O 1
ATOM 2342 N N . GLU A 1 303 ? 30.962 3.521 -58.390 1.00 97.62 303 GLU A N 1
ATOM 2343 C CA . GLU A 1 303 ? 30.292 3.346 -59.688 1.00 97.62 303 GLU A CA 1
ATOM 2344 C C . GLU A 1 303 ? 30.790 4.338 -60.748 1.00 97.62 303 GLU A C 1
ATOM 2346 O O . GLU A 1 303 ? 31.023 3.954 -61.898 1.00 97.62 303 GLU A O 1
ATOM 2351 N N . ASP A 1 304 ? 30.954 5.611 -60.386 1.00 97.62 304 ASP A N 1
ATOM 2352 C CA . ASP A 1 304 ? 31.442 6.637 -61.304 1.00 97.62 304 ASP A CA 1
ATOM 2353 C C . ASP A 1 304 ? 32.911 6.407 -61.678 1.00 97.62 304 ASP A C 1
ATOM 2355 O O . ASP A 1 304 ? 33.287 6.585 -62.841 1.00 97.62 304 ASP A O 1
ATOM 2359 N N . ASP A 1 305 ? 33.739 5.954 -60.738 1.00 97.00 305 ASP A N 1
ATOM 2360 C CA . ASP A 1 305 ? 35.129 5.592 -61.010 1.00 97.00 305 ASP A CA 1
ATOM 2361 C C . ASP A 1 305 ? 35.233 4.330 -61.878 1.00 97.00 305 ASP A C 1
ATOM 2363 O O . ASP A 1 305 ? 36.010 4.309 -62.839 1.00 97.00 305 ASP A O 1
ATOM 2367 N N . LEU A 1 306 ? 34.381 3.323 -61.650 1.00 97.62 306 LEU A N 1
ATOM 2368 C CA . LEU A 1 306 ? 34.260 2.161 -62.535 1.00 97.62 306 LEU A CA 1
ATOM 2369 C C . LEU A 1 306 ? 33.845 2.565 -63.956 1.00 97.62 306 LEU A C 1
ATOM 2371 O O . LEU A 1 306 ? 34.423 2.061 -64.919 1.00 97.62 306 LEU A O 1
ATOM 2375 N N . ARG A 1 307 ? 32.903 3.504 -64.119 1.00 97.88 307 ARG A N 1
ATOM 2376 C CA . ARG A 1 307 ? 32.512 4.030 -65.442 1.00 97.88 307 ARG A CA 1
ATOM 2377 C C . ARG A 1 307 ? 33.655 4.766 -66.135 1.00 97.88 307 ARG A C 1
ATOM 2379 O O . ARG A 1 307 ? 33.852 4.583 -67.336 1.00 97.88 307 ARG A O 1
ATOM 2386 N N . LYS A 1 308 ? 34.427 5.585 -65.409 1.00 97.94 308 LYS A N 1
ATOM 2387 C CA . LYS A 1 308 ? 35.617 6.260 -65.963 1.00 97.94 308 LYS A CA 1
ATOM 2388 C C . LYS A 1 308 ? 36.656 5.245 -66.433 1.00 97.94 308 LYS A C 1
ATOM 2390 O O . LYS A 1 308 ? 37.195 5.402 -67.527 1.00 97.94 308 LYS A O 1
ATOM 2395 N N . LEU A 1 309 ? 36.909 4.204 -65.637 1.00 97.38 309 LEU A N 1
ATOM 2396 C CA . LEU A 1 309 ? 37.822 3.120 -66.001 1.00 97.38 309 LEU A CA 1
ATOM 2397 C C . LEU A 1 309 ? 37.328 2.357 -67.233 1.00 97.38 309 LEU A C 1
ATOM 2399 O O . LEU A 1 309 ? 38.106 2.145 -68.156 1.00 97.38 309 LEU A O 1
ATOM 2403 N N . GLN A 1 310 ? 36.038 2.017 -67.299 1.00 97.75 310 GLN A N 1
ATOM 2404 C CA . GLN A 1 310 ? 35.437 1.378 -68.476 1.00 97.75 310 GLN A CA 1
ATOM 2405 C C . GLN A 1 310 ? 35.601 2.236 -69.736 1.00 97.75 310 GLN A C 1
ATOM 2407 O O . GLN A 1 310 ? 36.083 1.741 -70.751 1.00 97.75 310 GLN A O 1
ATOM 2412 N N . LEU A 1 311 ? 35.291 3.535 -69.661 1.00 98.12 311 LEU A N 1
ATOM 2413 C CA . LEU A 1 311 ? 35.484 4.468 -70.776 1.00 98.12 311 LEU A CA 1
ATOM 2414 C C . LEU A 1 311 ? 36.955 4.565 -71.205 1.00 98.12 311 LEU A C 1
ATOM 2416 O O . LEU A 1 311 ? 37.243 4.616 -72.401 1.00 98.12 311 LEU A O 1
ATOM 2420 N N . ALA A 1 312 ? 37.891 4.581 -70.253 1.00 96.88 312 ALA A N 1
ATOM 2421 C CA . ALA A 1 312 ? 39.321 4.578 -70.547 1.00 96.88 312 ALA A CA 1
ATOM 2422 C C . ALA A 1 312 ? 39.757 3.273 -71.240 1.00 96.88 312 ALA A C 1
ATOM 2424 O O . ALA A 1 312 ? 40.504 3.325 -72.219 1.00 96.88 312 ALA A O 1
ATOM 2425 N N . CYS A 1 313 ? 39.252 2.117 -70.794 1.00 97.44 313 CYS A N 1
ATOM 2426 C CA . CYS A 1 313 ? 39.488 0.826 -71.442 1.00 97.44 313 CYS A CA 1
ATOM 2427 C C . CYS A 1 313 ? 38.933 0.798 -72.874 1.00 97.44 313 CYS A C 1
ATOM 2429 O O . CYS A 1 313 ? 39.669 0.452 -73.795 1.00 97.44 313 CYS A O 1
ATOM 2431 N N . GLU A 1 314 ? 37.693 1.243 -73.098 1.00 97.81 314 GLU A N 1
ATOM 2432 C CA . GLU A 1 314 ? 37.100 1.325 -74.442 1.00 97.81 314 GLU A CA 1
ATOM 2433 C C . GLU A 1 314 ? 37.916 2.226 -75.382 1.00 97.81 314 GLU A C 1
ATOM 2435 O O . GLU A 1 314 ? 38.088 1.928 -76.566 1.00 97.81 314 GLU A O 1
ATOM 2440 N N . GLN A 1 315 ? 38.436 3.348 -74.875 1.00 97.81 315 GLN A N 1
ATOM 2441 C CA . GLN A 1 315 ? 39.313 4.228 -75.650 1.00 97.81 315 GLN A CA 1
ATOM 2442 C C . GLN A 1 315 ? 40.625 3.529 -76.022 1.00 97.81 315 GLN A C 1
ATOM 2444 O O . GLN A 1 315 ? 41.052 3.614 -77.175 1.00 97.81 315 GLN A O 1
ATOM 2449 N N . GLN A 1 316 ? 41.248 2.814 -75.081 1.00 97.25 316 GLN A N 1
ATOM 2450 C CA . GLN A 1 316 ? 42.461 2.039 -75.347 1.00 97.25 316 GLN A CA 1
ATOM 2451 C C . GLN A 1 316 ? 42.216 0.925 -76.370 1.00 97.25 316 GLN A C 1
ATOM 2453 O O . GLN A 1 316 ? 43.028 0.749 -77.277 1.00 97.25 316 GLN A O 1
ATOM 2458 N N . GLU A 1 317 ? 41.088 0.221 -76.291 1.00 98.00 317 GLU A N 1
ATOM 2459 C CA . GLU A 1 317 ? 40.706 -0.802 -77.269 1.00 98.00 317 GLU A CA 1
ATOM 2460 C C . GLU A 1 317 ? 40.575 -0.226 -78.683 1.00 98.00 317 GLU A C 1
ATOM 2462 O O . GLU A 1 317 ? 41.097 -0.812 -79.633 1.00 98.00 317 GLU A O 1
ATOM 2467 N N . ARG A 1 318 ? 39.964 0.959 -78.833 1.00 97.62 318 ARG A N 1
ATOM 2468 C CA . ARG A 1 318 ? 39.885 1.659 -80.130 1.00 97.62 318 ARG A CA 1
ATOM 2469 C C . ARG A 1 318 ? 41.268 2.006 -80.677 1.00 97.62 318 ARG A C 1
ATOM 2471 O O . ARG A 1 318 ? 41.525 1.794 -81.859 1.00 97.62 318 ARG A O 1
ATOM 2478 N N . VAL A 1 319 ? 42.174 2.490 -79.824 1.00 98.00 319 VAL A N 1
ATOM 2479 C CA . VAL A 1 319 ? 43.564 2.781 -80.218 1.00 98.00 319 VAL A CA 1
ATOM 2480 C C . VAL A 1 319 ? 44.290 1.505 -80.652 1.00 98.00 319 VAL A C 1
ATOM 2482 O O . VAL A 1 319 ? 44.963 1.509 -81.682 1.00 98.00 319 VAL A O 1
ATOM 2485 N N . ILE A 1 320 ? 44.141 0.405 -79.908 1.00 97.44 320 ILE A N 1
ATOM 2486 C CA . ILE A 1 320 ? 44.729 -0.896 -80.257 1.00 97.44 320 ILE A CA 1
ATOM 2487 C C . ILE A 1 320 ? 44.198 -1.378 -81.610 1.00 97.44 320 ILE A C 1
ATOM 2489 O O . ILE A 1 320 ? 44.978 -1.823 -82.451 1.00 97.44 320 ILE A O 1
ATOM 2493 N N . GLU A 1 321 ? 42.894 -1.271 -81.844 1.00 98.19 321 GLU A N 1
ATOM 2494 C CA . GLU A 1 321 ? 42.257 -1.663 -83.101 1.00 98.19 321 GLU A CA 1
ATOM 2495 C C . GLU A 1 321 ? 42.752 -0.815 -84.286 1.00 98.19 321 GLU A C 1
ATOM 2497 O O . GLU A 1 321 ? 43.101 -1.350 -85.341 1.00 98.19 321 GLU A O 1
ATOM 2502 N N . ASP A 1 322 ? 42.895 0.499 -84.108 1.00 98.12 322 ASP A N 1
ATOM 2503 C CA . ASP A 1 322 ? 43.476 1.385 -85.121 1.00 98.12 322 ASP A CA 1
ATOM 2504 C C . ASP A 1 322 ? 44.945 1.055 -85.418 1.00 98.12 322 ASP A C 1
ATOM 2506 O O . ASP A 1 322 ? 45.362 1.054 -86.585 1.00 98.12 322 ASP A O 1
ATOM 2510 N N . LEU A 1 323 ? 45.738 0.748 -84.386 1.00 97.25 323 LEU A N 1
ATOM 2511 C CA . LEU A 1 323 ? 47.123 0.299 -84.536 1.00 97.25 323 LEU A CA 1
ATOM 2512 C C . LEU A 1 323 ? 47.198 -1.039 -85.274 1.00 97.25 323 LEU A C 1
ATOM 2514 O O . LEU A 1 323 ? 48.008 -1.170 -86.191 1.00 97.25 323 LEU A O 1
ATOM 2518 N N . ARG A 1 324 ? 46.321 -2.000 -84.958 1.00 97.62 324 ARG A N 1
ATOM 2519 C CA . ARG A 1 324 ? 46.209 -3.278 -85.681 1.00 97.62 324 ARG A CA 1
ATOM 2520 C C . ARG A 1 324 ? 45.880 -3.059 -87.155 1.00 97.62 324 ARG A C 1
ATOM 2522 O O . ARG A 1 324 ? 46.539 -3.633 -88.016 1.00 97.62 324 ARG A O 1
ATOM 2529 N N . ARG A 1 325 ? 44.934 -2.171 -87.476 1.00 97.88 325 ARG A N 1
ATOM 2530 C CA . ARG A 1 325 ? 44.597 -1.816 -88.869 1.00 97.88 325 ARG A CA 1
ATOM 2531 C C . ARG A 1 325 ? 45.768 -1.169 -89.604 1.00 97.88 325 ARG A C 1
ATOM 2533 O O . ARG A 1 325 ? 46.008 -1.477 -90.769 1.00 97.88 325 ARG A O 1
ATOM 2540 N N . ARG A 1 326 ? 46.499 -0.259 -88.948 1.00 97.50 326 ARG A N 1
ATOM 2541 C CA . ARG A 1 326 ? 47.719 0.350 -89.510 1.00 97.50 326 ARG A CA 1
ATOM 2542 C C . ARG A 1 326 ? 48.801 -0.696 -89.748 1.00 97.50 326 ARG A C 1
ATOM 2544 O O . ARG A 1 326 ? 49.411 -0.668 -90.808 1.00 97.50 326 ARG A O 1
ATOM 2551 N N . TRP A 1 327 ? 48.993 -1.611 -88.803 1.00 97.19 327 TRP A N 1
ATOM 2552 C CA . TRP A 1 327 ? 49.939 -2.713 -88.923 1.00 97.19 327 TRP A CA 1
ATOM 2553 C C . TRP A 1 327 ? 49.613 -3.599 -90.123 1.00 97.19 327 TRP A C 1
ATOM 2555 O O . TRP A 1 327 ? 50.469 -3.764 -90.977 1.00 97.19 327 TRP A O 1
ATOM 2565 N N . VAL A 1 328 ? 48.365 -4.058 -90.261 1.00 97.56 328 VAL A N 1
ATOM 2566 C CA . VAL A 1 328 ? 47.927 -4.861 -91.417 1.00 97.56 328 VAL A CA 1
ATOM 2567 C C . VAL A 1 328 ? 48.200 -4.140 -92.742 1.00 97.56 328 VAL A C 1
ATOM 2569 O O . VAL A 1 328 ? 48.710 -4.753 -93.675 1.00 97.56 328 VAL A O 1
ATOM 2572 N N . ARG A 1 329 ? 47.930 -2.827 -92.827 1.00 97.25 329 ARG A N 1
ATOM 2573 C CA . ARG A 1 329 ? 48.258 -2.026 -94.022 1.00 97.25 329 ARG A CA 1
ATOM 2574 C C . ARG A 1 329 ? 49.759 -1.964 -94.298 1.00 97.25 329 ARG A C 1
ATOM 2576 O O . ARG A 1 329 ? 50.164 -2.126 -95.442 1.00 97.25 329 ARG A O 1
ATOM 2583 N N . LEU A 1 330 ? 50.573 -1.715 -93.272 1.00 96.12 330 LEU A N 1
ATOM 2584 C CA . LEU A 1 330 ? 52.030 -1.679 -93.407 1.00 96.12 330 LEU A CA 1
ATOM 2585 C C . LEU A 1 330 ? 52.589 -3.046 -93.812 1.00 96.12 330 LEU A C 1
ATOM 2587 O O . LEU A 1 330 ? 53.448 -3.102 -94.682 1.00 96.12 330 LEU A O 1
ATOM 2591 N N . SER A 1 331 ? 52.082 -4.136 -93.233 1.00 96.00 331 SER A N 1
ATOM 2592 C CA . SER A 1 331 ? 52.453 -5.500 -93.613 1.00 96.00 331 SER A CA 1
ATOM 2593 C C . SER A 1 331 ? 52.127 -5.782 -95.079 1.00 96.00 331 SER A C 1
ATOM 2595 O O . SER A 1 331 ? 53.007 -6.248 -95.790 1.00 96.00 331 SER A O 1
ATOM 2597 N N . ALA A 1 332 ? 50.936 -5.407 -95.559 1.00 93.81 332 ALA A N 1
ATOM 2598 C CA . ALA A 1 332 ? 50.571 -5.545 -96.972 1.00 93.81 332 ALA A CA 1
ATOM 2599 C C . ALA A 1 332 ? 51.483 -4.716 -97.897 1.00 93.81 332 ALA A C 1
ATOM 2601 O O . ALA A 1 332 ? 51.963 -5.223 -98.902 1.00 93.81 332 ALA A O 1
ATOM 2602 N N . MET A 1 333 ? 51.803 -3.467 -97.528 1.00 94.31 333 MET A N 1
ATOM 2603 C CA . MET A 1 333 ? 52.759 -2.645 -98.286 1.00 94.31 333 MET A CA 1
ATOM 2604 C C . MET A 1 333 ? 54.160 -3.270 -98.336 1.00 94.31 333 MET A C 1
ATOM 2606 O O . MET A 1 333 ? 54.829 -3.199 -99.362 1.00 94.31 333 MET A O 1
ATOM 2610 N N . ILE A 1 334 ? 54.627 -3.859 -97.231 1.00 93.62 334 ILE A N 1
ATOM 2611 C CA . ILE A 1 334 ? 55.914 -4.563 -97.181 1.00 93.62 334 ILE A CA 1
ATOM 2612 C C . ILE A 1 334 ? 55.868 -5.810 -98.071 1.00 93.62 334 ILE A C 1
ATOM 2614 O O . ILE A 1 334 ? 56.805 -6.038 -98.832 1.00 93.62 334 ILE A O 1
ATOM 2618 N N . GLU A 1 335 ? 54.786 -6.588 -98.019 1.00 92.62 335 GLU A N 1
ATOM 2619 C CA . GLU A 1 335 ? 54.575 -7.749 -98.890 1.00 92.62 335 GLU A CA 1
ATOM 2620 C C . GLU A 1 335 ? 54.553 -7.356 -100.374 1.00 92.62 335 GLU A C 1
ATOM 2622 O O . GLU A 1 335 ? 55.192 -8.037 -101.175 1.00 92.62 335 GLU A O 1
ATOM 2627 N N . ASP A 1 336 ? 53.921 -6.235 -100.738 1.00 88.00 336 ASP A N 1
ATOM 2628 C CA . ASP A 1 336 ? 53.925 -5.686 -102.101 1.00 88.00 336 ASP A CA 1
ATOM 2629 C C . ASP A 1 336 ? 55.336 -5.271 -102.552 1.00 88.00 336 ASP A C 1
ATOM 2631 O O . ASP A 1 336 ? 55.740 -5.555 -103.680 1.00 88.00 336 ASP A O 1
ATOM 2635 N N . VAL A 1 337 ? 56.119 -4.630 -101.674 1.00 88.50 337 VAL A N 1
ATOM 2636 C CA . VAL A 1 337 ? 57.515 -4.247 -101.960 1.00 88.50 337 VAL A CA 1
ATOM 2637 C C . VAL A 1 337 ? 58.409 -5.478 -102.129 1.00 88.50 337 VAL A C 1
ATOM 2639 O O . VAL A 1 337 ? 59.274 -5.487 -103.002 1.00 88.50 337 VAL A O 1
ATOM 2642 N N . ILE A 1 338 ? 58.204 -6.521 -101.319 1.00 88.00 338 ILE A N 1
ATOM 2643 C CA . ILE A 1 338 ? 58.951 -7.783 -101.410 1.00 88.00 338 ILE A CA 1
ATOM 2644 C C . ILE A 1 338 ? 58.533 -8.585 -102.656 1.00 88.00 338 ILE A C 1
ATOM 2646 O O . ILE A 1 338 ? 59.380 -9.226 -103.276 1.00 88.00 338 ILE A O 1
ATOM 2650 N N . SER A 1 339 ? 57.251 -8.546 -103.032 1.00 84.06 339 SER A N 1
ATOM 2651 C CA . SER A 1 339 ? 56.681 -9.335 -104.137 1.00 84.06 339 SER A CA 1
ATOM 2652 C C . SER A 1 339 ? 56.732 -8.629 -105.500 1.00 84.06 339 SER A C 1
ATOM 2654 O O . SER A 1 339 ? 56.495 -9.265 -106.528 1.00 84.06 339 SER A O 1
ATOM 2656 N N . GLY A 1 340 ? 57.039 -7.330 -105.541 1.00 62.00 340 GLY A N 1
ATOM 2657 C CA . GLY A 1 340 ? 57.189 -6.563 -106.776 1.00 62.00 340 GLY A CA 1
ATOM 2658 C C . GLY A 1 340 ? 58.355 -7.066 -107.648 1.00 62.00 340 GLY A C 1
ATOM 2659 O O . GLY A 1 340 ? 59.436 -7.356 -107.128 1.00 62.00 340 GLY A O 1
ATOM 2660 N N . PRO A 1 341 ? 58.187 -7.166 -108.982 1.00 53.31 341 PRO A N 1
ATOM 2661 C CA . PRO A 1 341 ? 59.210 -7.699 -109.874 1.00 53.31 341 PRO A CA 1
ATOM 2662 C C . PRO A 1 341 ? 60.400 -6.734 -109.994 1.00 53.31 341 PRO A C 1
ATOM 2664 O O . PRO A 1 341 ? 60.379 -5.781 -110.763 1.00 53.31 341 PRO A O 1
ATOM 2667 N N . GLY A 1 342 ? 61.440 -7.017 -109.209 1.00 50.22 342 GLY A N 1
ATOM 2668 C CA . GLY A 1 342 ? 62.858 -6.823 -109.505 1.00 50.22 342 GLY A CA 1
ATOM 2669 C C . GLY A 1 342 ? 63.301 -5.537 -110.205 1.00 50.22 342 GLY A C 1
ATOM 2670 O O . GLY A 1 342 ? 63.432 -5.525 -111.420 1.00 50.22 342 GLY A O 1
ATOM 2671 N N . THR A 1 343 ? 63.769 -4.570 -109.414 1.00 45.06 343 THR A N 1
ATOM 2672 C CA . THR A 1 343 ? 65.056 -3.887 -109.652 1.00 45.06 343 THR A CA 1
ATOM 2673 C C . THR A 1 343 ? 65.582 -3.327 -108.326 1.00 45.06 343 THR A C 1
ATOM 2675 O O . THR A 1 343 ? 65.384 -2.157 -108.014 1.00 45.06 343 THR A O 1
ATOM 2678 N N . LEU A 1 344 ? 66.261 -4.161 -107.532 1.00 44.44 344 LEU A N 1
ATOM 2679 C CA . LEU A 1 344 ? 67.189 -3.696 -106.499 1.00 44.44 344 LEU A CA 1
ATOM 2680 C C . LEU A 1 344 ? 68.605 -4.086 -106.920 1.00 44.44 344 LEU A C 1
ATOM 2682 O O . LEU A 1 344 ? 69.098 -5.173 -106.625 1.00 44.44 344 LEU A O 1
ATOM 2686 N N . THR A 1 345 ? 69.253 -3.169 -107.636 1.00 39.72 345 THR A N 1
ATOM 2687 C CA . THR A 1 345 ? 70.709 -3.049 -107.643 1.00 39.72 345 THR A CA 1
ATOM 2688 C C . THR A 1 345 ? 71.176 -2.700 -106.235 1.00 39.72 345 THR A C 1
ATOM 2690 O O . THR A 1 345 ? 70.782 -1.695 -105.649 1.00 39.72 345 THR A O 1
ATOM 2693 N N . SER A 1 346 ? 72.023 -3.579 -105.722 1.00 44.38 346 SER A N 1
ATOM 2694 C CA . SER A 1 346 ? 72.795 -3.506 -104.490 1.00 44.38 346 SER A CA 1
ATOM 2695 C C . SER A 1 346 ? 73.519 -2.173 -104.276 1.00 44.38 346 SER A C 1
ATOM 2697 O O . SER A 1 346 ? 74.322 -1.770 -105.117 1.00 44.38 346 SER A O 1
ATOM 2699 N N . ALA A 1 347 ? 73.358 -1.580 -103.094 1.00 37.91 347 ALA A N 1
ATOM 2700 C CA . ALA A 1 347 ? 74.349 -0.679 -102.511 1.00 37.91 347 ALA A CA 1
ATOM 2701 C C . ALA A 1 347 ? 74.389 -0.883 -100.991 1.00 37.91 347 ALA A C 1
ATOM 2703 O O . ALA A 1 347 ? 73.538 -0.416 -100.239 1.00 37.91 347 ALA A O 1
ATOM 2704 N N . SER A 1 348 ? 75.392 -1.652 -100.577 1.00 42.03 348 SER A N 1
ATOM 2705 C CA . SER A 1 348 ? 75.834 -1.817 -99.198 1.00 42.03 348 SER A CA 1
ATOM 2706 C C . SER A 1 348 ? 76.474 -0.512 -98.728 1.00 42.03 348 SER A C 1
ATOM 2708 O O . SER A 1 348 ? 77.433 -0.072 -99.362 1.00 42.03 348 SER A O 1
ATOM 2710 N N . THR A 1 349 ? 76.041 0.037 -97.592 1.00 41.34 349 THR A N 1
ATOM 2711 C CA . THR A 1 349 ? 76.932 0.863 -96.767 1.00 41.34 349 THR A CA 1
ATOM 2712 C C . THR A 1 349 ? 76.527 0.831 -95.296 1.00 41.34 349 THR A C 1
ATOM 2714 O O . THR A 1 349 ? 75.379 1.053 -94.929 1.00 41.34 349 THR A O 1
ATOM 2717 N N . THR A 1 350 ? 77.535 0.504 -94.501 1.00 45.12 350 THR A N 1
ATOM 2718 C CA . THR A 1 350 ? 77.696 0.467 -93.045 1.00 45.12 350 THR A CA 1
ATOM 2719 C C . THR A 1 350 ? 77.455 1.804 -92.333 1.00 45.12 350 THR A C 1
ATOM 2721 O O . THR A 1 350 ? 77.713 2.855 -92.913 1.00 45.12 350 THR A O 1
ATOM 2724 N N . GLY A 1 351 ? 77.101 1.746 -91.042 1.00 40.19 351 GLY A N 1
ATOM 2725 C CA . GLY A 1 351 ? 77.078 2.883 -90.105 1.00 40.19 351 GLY A CA 1
ATOM 2726 C C . GLY A 1 351 ? 75.922 2.733 -89.110 1.00 40.19 351 GLY A C 1
ATOM 2727 O O . GLY A 1 351 ? 74.804 3.098 -89.437 1.00 40.19 351 GLY A O 1
ATOM 2728 N N . ASP A 1 352 ? 76.021 1.967 -88.027 1.00 40.28 352 ASP A N 1
ATOM 2729 C CA . ASP A 1 352 ? 76.836 2.167 -86.820 1.00 40.28 352 ASP A CA 1
ATOM 2730 C C . ASP A 1 352 ? 76.316 3.297 -85.900 1.00 40.28 352 ASP A C 1
ATOM 2732 O O . ASP A 1 352 ? 76.112 4.432 -86.326 1.00 40.28 352 ASP A O 1
ATOM 2736 N N . ALA A 1 353 ? 76.186 2.926 -84.621 1.00 43.03 353 ALA A N 1
ATOM 2737 C CA . ALA A 1 353 ? 76.092 3.741 -83.405 1.00 43.03 353 ALA A CA 1
ATOM 2738 C C . ALA A 1 353 ? 74.745 4.318 -82.875 1.00 43.03 353 ALA A C 1
ATOM 2740 O O . ALA A 1 353 ? 73.947 4.937 -83.570 1.00 43.03 353 ALA A O 1
ATOM 2741 N N . VAL A 1 354 ? 74.673 4.234 -81.530 1.00 45.62 354 VAL A N 1
ATOM 2742 C CA . VAL A 1 354 ? 73.901 5.020 -80.535 1.00 45.62 354 VAL A CA 1
ATOM 2743 C C . VAL A 1 354 ? 72.502 4.462 -80.203 1.00 45.62 354 VAL A C 1
ATOM 2745 O O . VAL A 1 354 ? 71.548 4.660 -80.938 1.00 45.62 354 VAL A O 1
ATOM 2748 N N . ALA A 1 355 ? 72.299 3.608 -79.189 1.00 48.81 355 ALA A N 1
ATOM 2749 C CA . ALA A 1 355 ? 72.549 3.726 -77.741 1.00 48.81 355 ALA A CA 1
ATOM 2750 C C . ALA A 1 355 ? 71.764 4.855 -77.034 1.00 48.81 355 ALA A C 1
ATOM 2752 O O . ALA A 1 355 ? 71.902 6.020 -77.369 1.00 48.81 355 ALA A O 1
ATOM 2753 N N . ALA A 1 356 ? 71.058 4.469 -75.963 1.00 48.16 356 ALA A N 1
ATOM 2754 C CA . ALA A 1 356 ? 70.482 5.301 -74.898 1.00 48.16 356 ALA A CA 1
ATOM 2755 C C . ALA A 1 356 ? 69.157 6.043 -75.177 1.00 48.16 356 ALA A C 1
ATOM 2757 O O . ALA A 1 356 ? 69.123 7.087 -75.814 1.00 48.16 356 ALA A O 1
ATOM 2758 N N . ALA A 1 357 ? 68.071 5.557 -74.563 1.00 44.91 357 ALA A N 1
ATOM 2759 C CA . ALA A 1 357 ? 67.433 6.223 -73.415 1.00 44.91 357 ALA A CA 1
ATOM 2760 C C . ALA A 1 357 ? 66.110 5.514 -73.067 1.00 44.91 357 ALA A C 1
ATOM 2762 O O . ALA A 1 357 ? 65.048 5.831 -73.595 1.00 44.91 357 ALA A O 1
ATOM 2763 N N . ALA A 1 358 ? 66.176 4.547 -72.151 1.00 47.59 358 ALA A N 1
ATOM 2764 C CA . ALA A 1 358 ? 65.000 4.082 -71.429 1.00 47.59 358 ALA A CA 1
ATOM 2765 C C . ALA A 1 358 ? 64.689 5.108 -70.327 1.00 47.59 358 ALA A C 1
ATOM 2767 O O . ALA A 1 358 ? 65.446 5.229 -69.366 1.00 47.59 358 ALA A O 1
ATOM 2768 N N . ALA A 1 359 ? 63.608 5.870 -70.484 1.00 48.91 359 ALA A N 1
ATOM 2769 C CA . ALA A 1 359 ? 63.063 6.716 -69.428 1.00 48.91 359 ALA A CA 1
ATOM 2770 C C . ALA A 1 359 ? 61.996 5.926 -68.645 1.00 48.91 359 ALA A C 1
ATOM 2772 O O . ALA A 1 359 ? 61.127 5.315 -69.274 1.00 48.91 359 ALA A O 1
ATOM 2773 N N . PRO A 1 360 ? 62.020 5.920 -67.300 1.00 56.44 360 PRO A N 1
ATOM 2774 C CA . PRO A 1 360 ? 60.958 5.318 -66.512 1.00 56.44 360 PRO A CA 1
ATOM 2775 C C . PRO A 1 360 ? 59.774 6.287 -66.446 1.00 56.44 360 PRO A C 1
ATOM 2777 O O . PRO A 1 360 ? 59.884 7.391 -65.915 1.00 56.44 360 PRO A O 1
ATOM 2780 N N . VAL A 1 361 ? 58.631 5.876 -66.987 1.00 53.88 361 VAL A N 1
ATOM 2781 C CA . VAL A 1 361 ? 57.355 6.552 -66.742 1.00 53.88 361 VAL A CA 1
ATOM 2782 C C . VAL A 1 361 ? 56.857 6.083 -65.376 1.00 53.88 361 VAL A C 1
ATOM 2784 O O . VAL A 1 361 ? 56.547 4.908 -65.192 1.00 53.88 361 VAL A O 1
ATOM 2787 N N . ALA A 1 362 ? 56.841 6.995 -64.406 1.00 46.97 362 ALA A N 1
ATOM 2788 C CA . ALA A 1 362 ? 56.209 6.783 -63.110 1.00 46.97 362 ALA A CA 1
ATOM 2789 C C . ALA A 1 362 ? 54.680 6.719 -63.285 1.00 46.97 362 ALA A C 1
ATOM 2791 O O . ALA A 1 362 ? 54.130 7.594 -63.960 1.00 46.97 362 ALA A O 1
ATOM 2792 N N . PRO A 1 363 ? 53.977 5.736 -62.699 1.00 59.72 363 PRO A N 1
ATOM 2793 C CA . PRO A 1 363 ? 52.533 5.826 -62.563 1.00 59.72 363 PRO A CA 1
ATOM 2794 C C . PRO A 1 363 ? 52.210 6.773 -61.397 1.00 59.72 363 PRO A C 1
ATOM 2796 O O . PRO A 1 363 ? 52.783 6.643 -60.313 1.00 59.72 363 PRO A O 1
ATOM 2799 N N . VAL A 1 364 ? 51.338 7.746 -61.662 1.00 52.16 364 VAL A N 1
ATOM 2800 C CA . VAL A 1 364 ? 50.648 8.560 -60.647 1.00 52.16 364 VAL A CA 1
ATOM 2801 C C . VAL A 1 364 ? 49.474 7.769 -60.098 1.00 52.16 364 VAL A C 1
ATOM 2803 O O . VAL A 1 364 ? 48.807 7.102 -60.925 1.00 52.16 364 VAL A O 1
#